Protein AF-A0A3M1VHI8-F1 (afdb_monomer_lite)

Sequence (251 aa):
MTTSSKGAFSEAQERLLEDIQAVLDSTDLSRWRCGGEELDGPRKWRRQQEIWEHAYAVQVGEKTLVLRSTQDLDCEYVSGGFQITPHGEKRYRVELREAGFNPKTLSNPSIGCVRTDSICEVLLEGELAEKVFLRLNKRYKVYLQEKQRKFKEDLTKFLKSLPEIVTETPQLFVEEQSGEQEIYRAEIDKFRVELTRAGDKPNYKYSGTVTAEGQVFSIPAENCSKLFEEIDSSYKVSKLEELYGMLKKIA

Structure (mmCIF, N/CA/C/O backbone):
data_AF-A0A3M1VHI8-F1
#
_entry.id   AF-A0A3M1VHI8-F1
#
loop_
_atom_site.group_PDB
_atom_site.id
_atom_site.type_symbol
_atom_site.label_atom_id
_atom_site.label_alt_id
_atom_site.label_comp_id
_atom_site.label_asym_id
_atom_site.label_entity_id
_atom_site.label_seq_id
_atom_site.pdbx_PDB_ins_code
_atom_site.Cartn_x
_atom_site.Cartn_y
_atom_site.Cartn_z
_atom_site.occupancy
_atom_site.B_iso_or_equiv
_atom_site.auth_seq_id
_atom_site.auth_comp_id
_atom_site.auth_asym_id
_atom_site.auth_atom_id
_atom_site.pdbx_PDB_model_num
ATOM 1 N N . MET A 1 1 ? 46.656 3.069 -20.430 1.00 35.22 1 MET A N 1
ATOM 2 C CA . MET A 1 1 ? 45.540 4.019 -20.248 1.00 35.22 1 MET A CA 1
ATOM 3 C C . MET A 1 1 ? 44.349 3.469 -21.012 1.00 35.22 1 MET A C 1
ATOM 5 O O . MET A 1 1 ? 44.328 3.548 -22.229 1.00 35.22 1 MET A O 1
ATOM 9 N N . THR A 1 2 ? 43.434 2.798 -20.320 1.00 35.41 2 THR A N 1
ATOM 10 C CA . THR A 1 2 ? 42.202 2.245 -20.892 1.00 35.41 2 THR A CA 1
ATOM 11 C C . THR A 1 2 ? 41.136 3.331 -20.878 1.00 35.41 2 THR A C 1
ATOM 13 O O . THR A 1 2 ? 40.626 3.703 -19.823 1.00 35.41 2 THR A O 1
ATOM 16 N N . THR A 1 3 ? 40.830 3.884 -22.046 1.00 35.78 3 THR A N 1
ATOM 17 C CA . THR A 1 3 ? 39.691 4.780 -22.240 1.00 35.78 3 THR A CA 1
ATOM 18 C C . THR A 1 3 ? 38.408 3.982 -22.047 1.00 35.78 3 THR A C 1
ATOM 20 O O . THR A 1 3 ? 38.033 3.177 -22.894 1.00 35.78 3 THR A O 1
ATOM 23 N N . SER A 1 4 ? 37.762 4.188 -20.900 1.00 36.31 4 SER A N 1
ATOM 24 C CA . SER A 1 4 ? 36.392 3.764 -20.631 1.00 36.31 4 SER A CA 1
ATOM 25 C C . SER A 1 4 ? 35.465 4.531 -21.577 1.00 36.31 4 SER A C 1
ATOM 27 O O . SER A 1 4 ? 35.147 5.697 -21.345 1.00 36.31 4 SER A O 1
ATOM 29 N N . SER A 1 5 ? 35.086 3.908 -22.693 1.00 38.97 5 SER A N 1
ATOM 30 C CA . SER A 1 5 ? 34.019 4.418 -23.545 1.00 38.97 5 SER A CA 1
ATOM 31 C C . SER A 1 5 ? 32.687 4.135 -22.852 1.00 38.97 5 SER A C 1
ATOM 33 O O . SER A 1 5 ? 32.092 3.073 -23.035 1.00 38.97 5 SER A O 1
ATOM 35 N N . LYS A 1 6 ? 32.207 5.086 -22.045 1.00 46.56 6 LYS A N 1
ATOM 36 C CA . LYS A 1 6 ? 30.767 5.217 -21.807 1.00 46.56 6 LYS A CA 1
ATOM 37 C C . LYS A 1 6 ? 30.138 5.487 -23.173 1.00 46.56 6 LYS A C 1
ATOM 39 O O . LYS A 1 6 ? 30.275 6.589 -23.695 1.00 46.56 6 LYS A O 1
ATOM 44 N N . GLY A 1 7 ? 29.586 4.448 -23.797 1.00 47.12 7 GLY A N 1
ATOM 45 C CA . GLY A 1 7 ? 28.948 4.559 -25.103 1.00 47.12 7 GLY A CA 1
ATOM 46 C C . GLY A 1 7 ? 27.813 5.573 -25.031 1.00 47.12 7 GLY A C 1
ATOM 47 O O . GLY A 1 7 ? 26.960 5.473 -24.152 1.00 47.12 7 GLY A O 1
ATOM 48 N N . ALA A 1 8 ? 27.831 6.566 -25.918 1.00 62.09 8 ALA A N 1
ATOM 49 C CA . ALA A 1 8 ? 26.669 7.412 -26.148 1.00 62.09 8 ALA A CA 1
ATOM 50 C C . ALA A 1 8 ? 25.518 6.525 -26.647 1.00 62.09 8 ALA A C 1
ATOM 52 O O . ALA A 1 8 ? 25.738 5.631 -27.469 1.00 62.09 8 ALA A O 1
ATOM 53 N N . PHE A 1 9 ? 24.315 6.734 -26.114 1.00 65.38 9 PHE A N 1
ATOM 54 C CA . PHE A 1 9 ? 23.129 6.012 -26.562 1.00 65.38 9 PHE A CA 1
ATOM 55 C C . PHE A 1 9 ? 22.730 6.490 -27.962 1.00 65.38 9 PHE A C 1
ATOM 57 O O . PHE A 1 9 ? 23.135 7.562 -28.410 1.00 65.38 9 PHE A O 1
ATOM 64 N N . SER A 1 10 ? 21.953 5.686 -28.685 1.00 78.88 10 SER A N 1
ATOM 65 C CA . SER A 1 10 ? 21.399 6.146 -29.964 1.00 78.88 10 SER A CA 1
ATOM 66 C C . SER A 1 10 ? 20.339 7.233 -29.738 1.00 78.88 10 SER A C 1
ATOM 68 O O . SER A 1 10 ? 19.597 7.169 -28.759 1.00 78.88 10 SER A O 1
ATOM 70 N N . GLU A 1 11 ? 20.193 8.182 -30.672 1.00 76.94 11 GLU A N 1
ATOM 71 C CA . GLU A 1 11 ? 19.167 9.244 -30.594 1.00 76.94 11 GLU A CA 1
ATOM 72 C C . GLU A 1 11 ? 17.746 8.684 -30.389 1.00 76.94 11 GLU A C 1
ATOM 74 O O . GLU A 1 11 ? 16.915 9.287 -29.713 1.00 76.94 11 GLU A O 1
ATOM 79 N N . ALA A 1 12 ? 17.458 7.502 -30.945 1.00 76.81 12 ALA A N 1
ATOM 80 C CA . ALA A 1 12 ? 16.179 6.820 -30.765 1.00 76.81 12 ALA A CA 1
ATOM 81 C C . ALA A 1 12 ? 15.966 6.329 -29.320 1.00 76.81 12 ALA A C 1
ATOM 83 O O . ALA A 1 12 ? 14.861 6.440 -28.792 1.00 76.81 12 ALA A O 1
ATOM 84 N N . GLN A 1 13 ? 17.016 5.820 -28.665 1.00 75.06 13 GLN A N 1
ATOM 85 C CA . GLN A 1 13 ? 16.965 5.403 -27.258 1.00 75.06 13 GLN A CA 1
ATOM 86 C C . GLN A 1 13 ? 16.847 6.599 -26.312 1.00 75.06 13 GLN A C 1
ATOM 88 O O . GLN A 1 13 ? 16.163 6.498 -25.296 1.00 75.06 13 GLN A O 1
ATOM 93 N N . GLU A 1 14 ? 17.483 7.725 -26.643 1.00 80.69 14 GLU A N 1
ATOM 94 C CA . GLU A 1 14 ? 17.368 8.963 -25.865 1.00 80.69 14 GLU A CA 1
ATOM 95 C C . GLU A 1 14 ? 15.947 9.532 -25.927 1.00 80.69 14 GLU A C 1
ATOM 97 O O . GLU A 1 14 ? 15.365 9.812 -24.881 1.00 80.69 14 GLU A O 1
ATOM 102 N N . ARG A 1 15 ? 15.331 9.584 -27.116 1.00 83.06 15 ARG A N 1
ATOM 103 C CA . ARG A 1 15 ? 13.923 9.996 -27.262 1.00 83.06 15 ARG A CA 1
ATOM 104 C C . ARG A 1 15 ? 12.958 9.064 -26.531 1.00 83.06 15 ARG A C 1
ATOM 106 O O . ARG A 1 15 ? 12.092 9.528 -25.801 1.00 83.06 15 ARG A O 1
ATOM 113 N N . LEU A 1 16 ? 13.141 7.748 -26.659 1.00 83.94 16 LEU A N 1
ATOM 114 C CA . LEU A 1 16 ? 12.313 6.773 -25.941 1.00 83.94 16 LEU A CA 1
ATOM 115 C C . LEU A 1 16 ? 12.449 6.921 -24.417 1.00 83.94 16 LEU A C 1
ATOM 117 O O . LEU A 1 16 ? 11.471 6.793 -23.679 1.00 83.94 16 LEU A O 1
ATOM 121 N N . LEU A 1 17 ? 13.659 7.208 -23.932 1.00 86.25 17 LEU A N 1
ATOM 122 C CA . LEU A 1 17 ? 13.899 7.505 -22.526 1.00 86.25 17 LEU A CA 1
ATOM 123 C C . LEU A 1 17 ? 13.160 8.778 -22.088 1.00 86.25 17 LEU A C 1
ATOM 125 O O . LEU A 1 17 ? 12.565 8.772 -21.010 1.00 86.25 17 LEU A O 1
ATOM 129 N N . GLU A 1 18 ? 13.189 9.843 -22.890 1.00 86.00 18 GLU A N 1
ATOM 130 C CA . GLU A 1 18 ? 12.445 11.082 -22.630 1.00 86.00 18 GLU A CA 1
ATOM 131 C C . GLU A 1 18 ? 10.933 10.834 -22.568 1.00 86.00 18 GLU A C 1
ATOM 133 O O . GLU A 1 18 ? 10.289 11.266 -21.610 1.00 86.00 18 GLU A O 1
ATOM 138 N N . ASP A 1 19 ? 10.381 10.058 -23.503 1.00 86.25 19 ASP A N 1
ATOM 139 C CA . ASP A 1 19 ? 8.958 9.703 -23.529 1.00 86.25 19 ASP A CA 1
ATOM 140 C C . ASP A 1 19 ? 8.552 8.904 -22.281 1.00 86.25 19 ASP A C 1
ATOM 142 O O . ASP A 1 19 ? 7.565 9.223 -21.609 1.00 86.25 19 ASP A O 1
ATOM 146 N N . ILE A 1 20 ? 9.349 7.896 -21.906 1.00 86.25 20 ILE A N 1
ATOM 147 C CA . ILE A 1 20 ? 9.117 7.114 -20.685 1.00 86.25 20 ILE A CA 1
ATOM 148 C C . ILE A 1 20 ? 9.197 8.022 -19.452 1.00 86.25 20 ILE A C 1
ATOM 150 O O . ILE A 1 20 ? 8.362 7.915 -18.552 1.00 86.25 20 ILE A O 1
ATOM 154 N N . GLN A 1 21 ? 10.162 8.944 -19.400 1.00 87.19 21 GLN A N 1
ATOM 155 C CA . GLN A 1 21 ? 10.279 9.901 -18.299 1.00 87.19 21 GLN A CA 1
ATOM 156 C C . GLN A 1 21 ? 9.085 10.859 -18.232 1.00 87.19 21 GLN A C 1
ATOM 158 O O . GLN A 1 21 ? 8.580 11.103 -17.135 1.00 87.19 21 GLN A O 1
ATOM 163 N N . ALA A 1 22 ? 8.584 11.340 -19.369 1.00 86.50 22 ALA A N 1
ATOM 164 C CA . ALA A 1 22 ? 7.391 12.176 -19.428 1.00 86.50 22 ALA A CA 1
ATOM 165 C C . ALA A 1 22 ? 6.155 11.431 -18.900 1.00 86.50 22 ALA A C 1
ATOM 167 O O . ALA A 1 22 ? 5.370 12.000 -18.135 1.00 86.50 22 ALA A O 1
ATOM 168 N N . VAL A 1 23 ? 6.009 10.138 -19.215 1.00 87.00 23 VAL A N 1
ATOM 169 C CA . VAL A 1 23 ? 4.962 9.284 -18.627 1.00 87.00 23 VAL A CA 1
ATOM 170 C C . VAL A 1 23 ? 5.152 9.152 -17.114 1.00 87.00 23 VAL A C 1
ATOM 172 O O . VAL A 1 23 ? 4.186 9.325 -16.367 1.00 87.00 23 VAL A O 1
ATOM 175 N N . LEU A 1 24 ? 6.377 8.903 -16.632 1.00 87.19 24 LEU A N 1
ATOM 176 C CA . LEU A 1 24 ? 6.652 8.828 -15.192 1.00 87.19 24 LEU A CA 1
ATOM 177 C C . LEU A 1 24 ? 6.285 10.130 -14.470 1.00 87.19 24 LEU A C 1
ATOM 179 O O . LEU A 1 24 ? 5.751 10.093 -13.361 1.00 87.19 24 LEU A O 1
ATOM 183 N N . ASP A 1 25 ? 6.606 11.283 -15.051 1.00 86.50 25 ASP A N 1
ATOM 184 C CA . ASP A 1 25 ? 6.399 12.594 -14.432 1.00 86.50 25 ASP A CA 1
ATOM 185 C C . ASP A 1 25 ? 4.941 13.056 -14.475 1.00 86.50 25 ASP A C 1
ATOM 187 O O . ASP A 1 25 ? 4.462 13.604 -13.483 1.00 86.50 25 ASP A O 1
ATOM 191 N N . SER A 1 26 ? 4.219 12.764 -15.559 1.00 85.75 26 SER A N 1
ATOM 192 C CA . SER A 1 26 ? 2.805 13.133 -15.725 1.00 85.75 26 SER A CA 1
ATOM 193 C C . SER A 1 26 ? 1.821 12.195 -15.018 1.00 85.75 26 SER A C 1
ATOM 195 O O . SER A 1 26 ? 0.678 12.577 -14.759 1.00 85.75 26 SER A O 1
ATOM 197 N N . THR A 1 27 ? 2.235 10.969 -14.689 1.00 86.50 27 THR A N 1
ATOM 198 C CA . THR A 1 27 ? 1.345 9.981 -14.072 1.00 86.50 27 THR A CA 1
ATOM 199 C C . THR A 1 27 ? 1.309 10.125 -12.552 1.00 86.50 27 THR A C 1
ATOM 201 O O . THR A 1 27 ? 2.336 10.018 -11.883 1.00 86.50 27 THR A O 1
ATOM 204 N N . ASP A 1 28 ? 0.106 10.284 -11.991 1.00 86.00 28 ASP A N 1
ATOM 205 C CA . ASP A 1 28 ? -0.113 10.238 -10.540 1.00 86.00 28 ASP A CA 1
ATOM 206 C C . ASP A 1 28 ? 0.395 8.908 -9.949 1.00 86.00 28 ASP A C 1
ATOM 208 O O . ASP A 1 28 ? 0.026 7.820 -10.403 1.00 86.00 28 ASP A O 1
ATOM 212 N N . LEU A 1 29 ? 1.219 9.001 -8.900 1.00 84.06 29 LEU A N 1
ATOM 213 C CA . LEU A 1 29 ? 1.792 7.864 -8.175 1.00 84.06 29 LEU A CA 1
ATOM 214 C C . LEU A 1 29 ? 0.722 6.928 -7.592 1.00 84.06 29 LEU A C 1
ATOM 216 O O . LEU A 1 29 ? 0.998 5.743 -7.422 1.00 84.06 29 LEU A O 1
ATOM 220 N N . SER A 1 30 ? -0.504 7.412 -7.357 1.00 81.94 30 SER A N 1
ATOM 221 C CA . SER A 1 30 ? -1.637 6.579 -6.925 1.00 81.94 30 SER A CA 1
ATOM 222 C C . SER A 1 30 ? -2.097 5.553 -7.973 1.00 81.94 30 SER A C 1
ATOM 224 O O . SER A 1 30 ? -2.682 4.528 -7.618 1.00 81.94 30 SER A O 1
ATOM 226 N N . ARG A 1 31 ? -1.827 5.807 -9.263 1.00 84.31 31 ARG A N 1
ATOM 227 C CA . ARG A 1 31 ? -2.220 4.933 -10.383 1.00 84.31 31 ARG A CA 1
ATOM 228 C C . ARG A 1 31 ? -1.236 3.792 -10.617 1.00 84.31 31 ARG A C 1
ATOM 230 O O . ARG A 1 31 ? -1.589 2.813 -11.276 1.00 84.31 31 ARG A O 1
ATOM 237 N N . TRP A 1 32 ? -0.020 3.919 -10.095 1.00 85.94 32 TRP A N 1
ATOM 238 C CA . TRP A 1 32 ? 1.000 2.889 -10.194 1.00 85.94 32 TRP A CA 1
ATOM 239 C C . TRP A 1 32 ? 0.677 1.729 -9.261 1.00 85.94 32 TRP A C 1
ATOM 241 O O . TRP A 1 32 ? 0.431 1.904 -8.069 1.00 85.94 32 TRP A O 1
ATOM 251 N N . ARG A 1 33 ? 0.722 0.515 -9.803 1.00 82.62 33 ARG A N 1
ATOM 252 C CA . ARG A 1 33 ? 0.641 -0.718 -9.023 1.00 82.62 33 ARG A CA 1
ATOM 253 C C . ARG A 1 33 ? 2.054 -1.220 -8.773 1.00 82.62 33 ARG A C 1
ATOM 255 O O . ARG A 1 33 ? 2.822 -1.378 -9.713 1.00 82.62 33 ARG A O 1
ATOM 262 N N . CYS A 1 34 ? 2.379 -1.481 -7.513 1.00 81.06 34 CYS A N 1
ATOM 263 C CA . CYS A 1 34 ? 3.637 -2.094 -7.098 1.00 81.06 34 CYS A CA 1
ATOM 264 C C . CYS A 1 34 ? 3.367 -3.543 -6.676 1.00 81.06 34 CYS A C 1
ATOM 266 O O . CYS A 1 34 ? 2.400 -3.805 -5.953 1.00 81.06 34 CYS A O 1
ATOM 268 N N . GLY A 1 35 ? 4.202 -4.480 -7.117 1.00 73.50 35 GLY A N 1
ATOM 269 C CA . GLY A 1 35 ? 4.085 -5.892 -6.761 1.00 73.50 35 GLY A CA 1
ATOM 270 C C . GLY A 1 35 ? 5.316 -6.700 -7.168 1.00 73.50 35 GLY A C 1
ATOM 271 O O . GLY A 1 35 ? 6.118 -6.253 -7.981 1.00 73.50 35 GLY A O 1
ATOM 272 N N . GLY A 1 36 ? 5.458 -7.872 -6.568 1.00 66.31 36 GLY A N 1
ATOM 273 C CA . GLY A 1 36 ? 6.568 -8.808 -6.732 1.00 66.31 36 GLY A CA 1
ATOM 274 C C . GLY A 1 36 ? 6.332 -10.016 -5.825 1.00 66.31 36 GLY A C 1
ATOM 275 O O . GLY A 1 36 ? 5.449 -9.952 -4.963 1.00 66.31 36 GLY A O 1
ATOM 276 N N . GLU A 1 37 ? 7.051 -11.122 -6.022 1.00 60.62 37 GLU A N 1
ATOM 277 C CA . GLU A 1 37 ? 7.015 -12.209 -5.031 1.00 60.62 37 GLU A CA 1
ATOM 278 C C . GLU A 1 37 ? 7.772 -11.756 -3.774 1.00 60.62 37 GLU A C 1
ATOM 280 O O . GLU A 1 37 ? 8.815 -11.138 -3.904 1.00 60.62 37 GLU A O 1
ATOM 285 N N . GLU A 1 38 ? 7.231 -12.004 -2.575 1.00 52.56 38 GLU A N 1
ATOM 286 C CA . GLU A 1 38 ? 7.874 -11.708 -1.281 1.00 52.56 38 GLU A CA 1
ATOM 287 C C . GLU A 1 38 ? 8.693 -12.920 -0.792 1.00 52.56 38 GLU A C 1
ATOM 289 O O . GLU A 1 38 ? 8.218 -14.052 -0.915 1.00 52.56 38 GLU A O 1
ATOM 294 N N . LEU A 1 39 ? 9.898 -12.708 -0.227 1.00 50.06 39 LEU A N 1
ATOM 295 C CA . LEU A 1 39 ? 10.840 -13.793 0.138 1.00 50.06 39 LEU A CA 1
ATOM 296 C C . LEU A 1 39 ? 10.276 -14.639 1.286 1.00 50.06 39 LEU A C 1
ATOM 298 O O . LEU A 1 39 ? 10.605 -15.810 1.454 1.00 50.06 39 LEU A O 1
ATOM 302 N N . ASP A 1 40 ? 9.432 -14.014 2.097 1.00 50.31 40 ASP A N 1
ATOM 303 C CA . ASP A 1 40 ? 8.851 -14.501 3.338 1.00 50.31 40 ASP A CA 1
ATOM 304 C C . ASP A 1 40 ? 7.360 -14.852 3.215 1.00 50.31 40 ASP A C 1
ATOM 306 O O . ASP A 1 40 ? 6.751 -15.317 4.186 1.00 50.31 40 ASP A O 1
ATOM 310 N N . GLY A 1 41 ? 6.779 -14.707 2.018 1.00 51.12 41 GLY A N 1
ATOM 311 C CA . GLY A 1 41 ? 5.383 -15.029 1.756 1.00 51.12 41 GLY A CA 1
ATOM 312 C C . GLY A 1 41 ? 5.048 -16.507 2.027 1.00 51.12 41 GLY A C 1
ATOM 313 O O . GLY A 1 41 ? 5.923 -17.377 2.032 1.00 51.12 41 GLY A O 1
ATOM 314 N N . PRO A 1 42 ? 3.761 -16.870 2.189 1.00 47.19 42 PRO A N 1
ATOM 315 C CA . PRO A 1 42 ? 3.327 -18.247 2.476 1.00 47.19 42 PRO A CA 1
ATOM 316 C C . PRO A 1 42 ? 3.730 -19.278 1.399 1.00 47.19 42 PRO A C 1
ATOM 318 O O . PRO A 1 42 ? 3.612 -20.485 1.618 1.00 47.19 42 PRO A O 1
ATOM 321 N N . ARG A 1 43 ? 4.236 -18.817 0.245 1.00 47.50 43 ARG A N 1
ATOM 322 C CA . ARG A 1 43 ? 4.853 -19.634 -0.808 1.00 47.50 43 ARG A CA 1
ATOM 323 C C . ARG A 1 43 ? 6.276 -20.110 -0.489 1.00 47.50 43 ARG A C 1
ATOM 325 O O . ARG A 1 43 ? 6.724 -21.010 -1.184 1.00 47.50 43 ARG A O 1
ATOM 332 N N . LYS A 1 44 ? 6.937 -19.629 0.574 1.00 46.66 44 LYS A N 1
ATOM 333 C CA . LYS A 1 44 ? 8.298 -20.046 0.989 1.00 46.66 44 LYS A CA 1
ATOM 334 C C . LYS A 1 44 ? 8.485 -21.559 1.167 1.00 46.66 44 LYS A C 1
ATOM 336 O O . LYS A 1 44 ? 9.591 -22.072 1.088 1.00 46.66 44 LYS A O 1
ATOM 341 N N . TRP A 1 45 ? 7.389 -22.283 1.402 1.00 44.50 45 TRP A N 1
ATOM 342 C CA . TRP A 1 45 ? 7.383 -23.740 1.552 1.00 44.50 45 TRP A CA 1
ATOM 343 C C . TRP A 1 45 ? 7.128 -24.497 0.237 1.00 44.50 45 TRP A C 1
ATOM 345 O O . TRP A 1 45 ? 7.123 -25.726 0.222 1.00 44.50 45 TRP A O 1
ATOM 355 N N . ARG A 1 46 ? 6.874 -23.791 -0.873 1.00 48.41 46 ARG A N 1
ATOM 356 C CA . ARG A 1 46 ? 6.568 -24.366 -2.188 1.00 48.41 46 ARG A CA 1
ATOM 357 C C . ARG A 1 46 ? 7.732 -24.127 -3.156 1.00 48.41 46 ARG A C 1
ATOM 359 O O . ARG A 1 46 ? 7.693 -23.173 -3.917 1.00 48.41 46 ARG A O 1
ATOM 366 N N . ARG A 1 47 ? 8.674 -25.079 -3.198 1.00 50.09 47 ARG A N 1
ATOM 367 C CA . ARG A 1 47 ? 9.806 -25.168 -4.154 1.00 50.09 47 ARG A CA 1
ATOM 368 C C . ARG A 1 47 ? 10.804 -23.997 -4.123 1.00 50.09 47 ARG A C 1
ATOM 370 O O . ARG A 1 47 ? 10.525 -22.913 -3.634 1.00 50.09 47 ARG A O 1
ATOM 377 N N . GLN A 1 48 ? 11.986 -24.268 -4.674 1.00 55.03 48 GLN A N 1
ATOM 378 C CA . GLN A 1 48 ? 13.042 -23.298 -4.944 1.00 55.03 48 GLN A CA 1
ATOM 379 C C . GLN A 1 48 ? 12.517 -22.234 -5.922 1.00 55.03 48 GLN A C 1
ATOM 381 O O . GLN A 1 48 ? 12.196 -22.544 -7.070 1.00 55.03 48 GLN A O 1
ATOM 386 N N . GLN A 1 49 ? 12.368 -20.996 -5.451 1.00 61.28 49 GLN A N 1
ATOM 387 C CA . GLN A 1 49 ? 12.257 -19.835 -6.332 1.00 61.28 49 GLN A CA 1
ATOM 388 C C . GLN A 1 49 ? 13.645 -19.572 -6.917 1.00 61.28 49 GLN A C 1
ATOM 390 O O . GLN A 1 49 ? 14.621 -19.525 -6.175 1.00 61.28 49 GLN A O 1
ATOM 395 N N . GLU A 1 50 ? 13.738 -19.437 -8.238 1.00 65.38 50 GLU A N 1
ATOM 396 C CA . GLU A 1 50 ? 15.020 -19.200 -8.920 1.00 65.38 50 GLU A CA 1
ATOM 397 C C . GLU A 1 50 ? 15.332 -17.703 -9.050 1.00 65.38 50 GLU A C 1
ATOM 399 O O . GLU A 1 50 ? 16.488 -17.329 -9.226 1.00 65.38 50 GLU A O 1
ATOM 404 N N . ILE A 1 51 ? 14.313 -16.838 -8.932 1.00 70.38 51 ILE A N 1
ATOM 405 C CA . ILE A 1 51 ? 14.455 -15.390 -9.090 1.00 70.38 51 ILE A CA 1
ATOM 406 C C . ILE A 1 51 ? 13.580 -14.586 -8.118 1.00 70.38 51 ILE A C 1
ATOM 408 O O . ILE A 1 51 ? 12.463 -14.969 -7.776 1.00 70.38 51 ILE A O 1
ATOM 412 N N . TRP A 1 52 ? 14.095 -13.427 -7.725 1.00 74.88 52 TRP A N 1
ATOM 413 C CA . TRP A 1 52 ? 13.434 -12.341 -7.019 1.00 74.88 52 TRP A CA 1
ATOM 414 C C . TRP A 1 52 ? 12.993 -11.277 -8.017 1.00 74.88 52 TRP A C 1
ATOM 416 O O . TRP A 1 52 ? 13.831 -10.731 -8.736 1.00 74.88 52 TRP A O 1
ATOM 426 N N . GLU A 1 53 ? 11.708 -10.928 -8.045 1.00 78.00 53 GLU A N 1
ATOM 427 C CA . GLU A 1 53 ? 11.191 -9.903 -8.954 1.00 78.00 53 GLU A CA 1
ATOM 428 C C . GLU A 1 53 ? 10.479 -8.775 -8.207 1.00 78.00 53 GLU A C 1
ATOM 430 O O . GLU A 1 53 ? 9.654 -9.006 -7.328 1.00 78.00 53 GLU A O 1
ATOM 435 N N . HIS A 1 54 ? 10.754 -7.538 -8.619 1.00 84.75 54 HIS A N 1
ATOM 436 C CA . HIS A 1 54 ? 10.023 -6.343 -8.206 1.00 84.75 54 HIS A CA 1
ATOM 437 C C . HIS A 1 54 ? 9.555 -5.591 -9.446 1.00 84.75 54 HIS A C 1
ATOM 439 O O . HIS A 1 54 ? 10.367 -5.267 -10.316 1.00 84.75 54 HIS A O 1
ATOM 445 N N . ALA A 1 55 ? 8.266 -5.275 -9.519 1.00 88.12 55 ALA A N 1
ATOM 446 C CA . ALA A 1 55 ? 7.671 -4.622 -10.672 1.00 88.12 55 ALA A CA 1
ATOM 447 C C . ALA A 1 55 ? 6.736 -3.470 -10.288 1.00 88.12 55 ALA A C 1
ATOM 449 O O . ALA A 1 55 ? 5.943 -3.542 -9.344 1.00 88.12 55 ALA A O 1
ATOM 450 N N . TYR A 1 56 ? 6.803 -2.415 -11.092 1.00 89.88 56 TYR A N 1
ATOM 451 C CA . TYR A 1 56 ? 5.821 -1.343 -11.132 1.00 89.88 56 TYR A CA 1
ATOM 452 C C . TYR A 1 56 ? 5.059 -1.420 -12.443 1.00 89.88 56 TYR A C 1
ATOM 454 O O . TYR A 1 56 ? 5.673 -1.619 -13.485 1.00 89.88 56 TYR A O 1
ATOM 462 N N . ALA A 1 57 ? 3.746 -1.232 -12.407 1.00 90.44 57 ALA A N 1
ATOM 463 C CA . ALA A 1 57 ? 2.909 -1.249 -13.596 1.00 90.44 57 ALA A CA 1
ATOM 464 C C . ALA A 1 57 ? 1.923 -0.081 -13.598 1.00 90.44 57 ALA A C 1
ATOM 466 O O . ALA A 1 57 ? 1.343 0.248 -12.558 1.00 90.44 57 ALA A O 1
ATOM 467 N N . VAL A 1 58 ? 1.688 0.509 -14.769 1.00 91.31 58 VAL A N 1
ATOM 468 C CA . VAL A 1 58 ? 0.635 1.509 -14.965 1.00 91.31 58 VAL A CA 1
ATOM 469 C C . VAL A 1 58 ? 0.031 1.421 -16.361 1.00 91.31 58 VAL A C 1
ATOM 471 O O . VAL A 1 58 ? 0.720 1.138 -17.337 1.00 91.31 58 VAL A O 1
ATOM 474 N N . GLN A 1 59 ? -1.274 1.666 -16.465 1.00 88.56 59 GLN A N 1
ATOM 475 C CA . GLN A 1 59 ? -1.967 1.701 -17.751 1.00 88.56 59 GLN A CA 1
ATOM 476 C C . GLN A 1 59 ? -1.604 2.984 -18.517 1.00 88.56 59 GLN A C 1
ATOM 478 O O . GLN A 1 59 ? -1.797 4.085 -17.994 1.00 88.56 59 GLN A O 1
ATOM 483 N N . VAL A 1 60 ? -1.148 2.834 -19.761 1.00 86.62 60 VAL A N 1
ATOM 484 C CA . VAL A 1 60 ? -0.810 3.911 -20.701 1.00 86.62 60 VAL A CA 1
ATOM 485 C C . VAL A 1 60 ? -1.530 3.629 -22.020 1.00 86.62 60 VAL A C 1
ATOM 487 O O . VAL A 1 60 ? -1.168 2.715 -22.758 1.00 86.62 60 VAL A O 1
ATOM 490 N N . GLY A 1 61 ? -2.598 4.382 -22.298 1.00 86.38 61 GLY A N 1
ATOM 491 C CA . GLY A 1 61 ? -3.477 4.104 -23.437 1.00 86.38 61 GLY A CA 1
ATOM 492 C C . GLY A 1 61 ? -4.062 2.688 -23.367 1.00 86.38 61 GLY A C 1
ATOM 493 O O . GLY A 1 61 ? -4.615 2.288 -22.341 1.00 86.38 61 GLY A O 1
ATOM 494 N N . GLU A 1 62 ? -3.903 1.920 -24.443 1.00 87.12 62 GLU A N 1
ATOM 495 C CA . GLU A 1 62 ? -4.381 0.532 -24.567 1.00 87.12 62 GLU A CA 1
ATOM 496 C C . GLU A 1 62 ? -3.380 -0.519 -24.055 1.00 87.12 62 GLU A C 1
ATOM 498 O O . GLU A 1 62 ? -3.619 -1.718 -24.174 1.00 87.12 62 GLU A O 1
ATOM 503 N N . LYS A 1 63 ? -2.256 -0.099 -23.465 1.00 88.75 63 LYS A N 1
ATOM 504 C CA . LYS A 1 63 ? -1.204 -0.994 -22.968 1.00 88.75 63 LYS A CA 1
ATOM 505 C C . LYS A 1 63 ? -0.861 -0.702 -21.509 1.00 88.75 63 LYS A C 1
ATOM 507 O O . LYS A 1 63 ? -1.293 0.289 -20.922 1.00 88.75 63 LYS A O 1
ATOM 512 N N . THR A 1 64 ? -0.090 -1.584 -20.888 1.00 88.00 64 THR A N 1
ATOM 513 C CA . THR A 1 64 ? 0.450 -1.396 -19.540 1.00 88.00 64 THR A CA 1
ATOM 514 C C . THR A 1 64 ? 1.966 -1.259 -19.618 1.00 88.00 64 THR A C 1
ATOM 516 O O . THR A 1 64 ? 2.652 -2.172 -20.071 1.00 88.00 64 THR A O 1
ATOM 519 N N . LEU A 1 65 ? 2.491 -0.124 -19.159 1.00 91.31 65 LEU A N 1
ATOM 520 C CA . LEU A 1 65 ? 3.925 0.091 -18.997 1.00 91.31 65 LEU A CA 1
ATOM 521 C C . LEU A 1 65 ? 4.384 -0.582 -17.702 1.00 91.31 65 LEU A C 1
ATOM 523 O O . LEU A 1 65 ? 3.810 -0.329 -16.639 1.00 91.31 65 LEU A O 1
ATOM 527 N N . VAL A 1 66 ? 5.414 -1.420 -17.788 1.00 90.38 66 VAL A N 1
ATOM 528 C CA . VAL A 1 66 ? 5.941 -2.206 -16.671 1.00 90.38 66 VAL A CA 1
ATOM 529 C C . VAL A 1 66 ? 7.430 -1.942 -16.499 1.00 90.38 66 VAL A C 1
ATOM 531 O O . VAL A 1 66 ? 8.214 -2.119 -17.422 1.00 90.38 66 VAL A O 1
ATOM 534 N N . LEU A 1 67 ? 7.835 -1.527 -15.302 1.00 92.06 67 LEU A N 1
ATOM 535 C CA . LEU A 1 67 ? 9.233 -1.355 -14.918 1.00 92.06 67 LEU A CA 1
ATOM 536 C C . LEU A 1 67 ? 9.593 -2.502 -13.982 1.00 92.06 67 LEU A C 1
ATOM 538 O O . LEU A 1 67 ? 9.035 -2.596 -12.887 1.00 92.06 67 LEU A O 1
ATOM 542 N N . ARG A 1 68 ? 10.519 -3.362 -14.402 1.00 88.56 68 ARG A N 1
ATOM 543 C CA . ARG A 1 68 ? 10.848 -4.620 -13.730 1.00 88.56 68 ARG A CA 1
ATOM 544 C C . ARG A 1 68 ? 12.309 -4.656 -13.290 1.00 88.56 68 ARG A C 1
ATOM 546 O O . ARG A 1 68 ? 13.198 -4.255 -14.037 1.00 88.56 68 ARG A O 1
ATOM 553 N N . SER A 1 69 ? 12.543 -5.181 -12.093 1.00 88.94 69 SER A N 1
ATOM 554 C CA . SER A 1 69 ? 13.850 -5.535 -11.541 1.00 88.94 69 SER A CA 1
ATOM 555 C C . SER A 1 69 ? 13.821 -7.011 -11.169 1.00 88.94 69 SER A C 1
ATOM 557 O O . SER A 1 69 ? 13.001 -7.408 -10.349 1.00 88.94 69 SER A O 1
ATOM 559 N N . THR A 1 70 ? 14.739 -7.801 -11.714 1.00 85.38 70 THR A N 1
ATOM 560 C CA . THR A 1 70 ? 14.864 -9.238 -11.432 1.00 85.38 70 THR A CA 1
ATOM 561 C C . THR A 1 70 ? 16.256 -9.550 -10.896 1.00 85.38 70 THR A C 1
ATOM 563 O O . THR A 1 70 ? 17.230 -9.032 -11.440 1.00 85.38 70 THR A O 1
ATOM 566 N N . GLN A 1 71 ? 16.369 -10.386 -9.875 1.00 84.62 71 GLN A N 1
ATOM 567 C CA . GLN A 1 71 ? 17.638 -10.828 -9.296 1.00 84.62 71 GLN A CA 1
ATOM 568 C C . GLN A 1 71 ? 17.594 -12.337 -9.103 1.00 84.62 71 GLN A C 1
ATOM 570 O O . GLN A 1 71 ? 16.544 -12.852 -8.742 1.00 84.62 71 GLN A O 1
ATOM 575 N N . ASP A 1 72 ? 18.689 -13.045 -9.346 1.00 79.25 72 ASP A N 1
ATOM 576 C CA . ASP A 1 72 ? 18.707 -14.490 -9.117 1.00 79.25 72 ASP A CA 1
ATOM 577 C C . ASP A 1 72 ? 18.717 -14.783 -7.606 1.00 79.25 72 ASP A C 1
ATOM 579 O O . ASP A 1 72 ? 19.110 -13.942 -6.788 1.00 79.25 72 ASP A O 1
ATOM 583 N N . LEU A 1 73 ? 18.217 -15.956 -7.222 1.00 77.00 73 LEU A N 1
ATOM 584 C CA . LEU A 1 73 ? 18.149 -16.394 -5.831 1.00 77.00 73 LEU A CA 1
ATOM 585 C C . LEU A 1 73 ? 18.963 -17.668 -5.633 1.00 77.00 73 LEU A C 1
ATOM 587 O O . LEU A 1 73 ? 18.759 -18.662 -6.328 1.00 77.00 73 LEU A O 1
ATOM 591 N N . ASP A 1 74 ? 19.809 -17.656 -4.611 1.00 74.12 74 ASP A N 1
ATOM 592 C CA . ASP A 1 74 ? 20.401 -18.861 -4.054 1.00 74.12 74 ASP A CA 1
ATOM 593 C C . ASP A 1 74 ? 19.474 -19.436 -2.986 1.00 74.12 74 ASP A C 1
ATOM 595 O O . ASP A 1 74 ? 18.851 -18.709 -2.205 1.00 74.12 74 ASP A O 1
ATOM 599 N N . CYS A 1 75 ? 19.390 -20.762 -2.940 1.00 73.94 75 CYS A N 1
ATOM 600 C CA . CYS A 1 75 ? 18.584 -21.476 -1.965 1.00 73.94 75 CYS A CA 1
ATOM 601 C C . CYS A 1 75 ? 19.441 -22.524 -1.261 1.00 73.94 75 CYS A C 1
ATOM 603 O O . CYS A 1 75 ? 19.950 -23.447 -1.898 1.00 73.94 75 CYS A O 1
ATOM 605 N N . GLU A 1 76 ? 19.575 -22.390 0.055 1.00 74.94 76 GLU A N 1
ATOM 606 C CA . GLU A 1 76 ? 20.322 -23.319 0.897 1.00 74.94 76 GLU A CA 1
ATOM 607 C C . GLU A 1 76 ? 19.400 -23.907 1.967 1.00 74.94 76 GLU A C 1
ATOM 609 O O . GLU A 1 76 ? 18.584 -23.205 2.566 1.00 74.94 76 GLU A O 1
ATOM 614 N N . TYR A 1 77 ? 19.500 -25.214 2.210 1.00 73.62 77 TYR A N 1
ATOM 615 C CA . TYR A 1 77 ? 18.774 -25.852 3.304 1.00 73.62 77 TYR A CA 1
ATOM 616 C C . TYR A 1 77 ? 19.589 -25.752 4.595 1.00 73.62 77 TYR A C 1
ATOM 618 O O . TYR A 1 77 ? 20.662 -26.345 4.703 1.00 73.62 77 TYR A O 1
ATOM 626 N N . VAL A 1 78 ? 19.051 -25.042 5.586 1.00 78.31 78 VAL A N 1
ATOM 627 C CA . VAL A 1 78 ? 19.655 -24.867 6.912 1.00 78.31 78 VAL A CA 1
ATOM 628 C C . VAL A 1 78 ? 18.763 -25.482 7.993 1.00 78.31 78 VAL A C 1
ATOM 630 O O . VAL A 1 78 ? 17.588 -25.785 7.769 1.00 78.31 78 VAL A O 1
ATOM 633 N N . SER A 1 79 ? 19.306 -25.684 9.194 1.00 67.38 79 SER A N 1
ATOM 634 C CA . SER A 1 79 ? 18.568 -26.196 10.357 1.00 67.38 79 SER A CA 1
ATOM 635 C C . SER A 1 79 ? 17.374 -25.287 10.695 1.00 67.38 79 SER A C 1
ATOM 637 O O . SER A 1 79 ? 17.532 -24.294 11.398 1.00 67.38 79 SER A O 1
ATOM 639 N N . GLY A 1 80 ? 16.180 -25.607 10.186 1.00 69.50 80 GLY A N 1
ATOM 640 C CA . GLY A 1 80 ? 14.970 -24.786 10.350 1.00 69.50 80 GLY A CA 1
ATOM 641 C C . GLY A 1 80 ? 14.232 -24.442 9.050 1.00 69.50 80 GLY A C 1
ATOM 642 O O . GLY A 1 80 ? 13.124 -23.911 9.123 1.00 69.50 80 GLY A O 1
ATOM 643 N N . GLY A 1 81 ? 14.788 -24.776 7.879 1.00 70.56 81 GLY A N 1
ATOM 644 C CA . GLY A 1 81 ? 14.108 -24.644 6.587 1.00 70.56 81 GLY A CA 1
ATOM 645 C C . GLY A 1 81 ? 15.025 -24.201 5.448 1.00 70.56 81 GLY A C 1
ATOM 646 O O . GLY A 1 81 ? 16.245 -24.159 5.581 1.00 70.56 81 GLY A O 1
ATOM 647 N N . PHE A 1 82 ? 14.419 -23.862 4.311 1.00 65.81 82 PHE A N 1
ATOM 648 C CA . PHE A 1 82 ? 15.132 -23.241 3.198 1.00 65.81 82 PHE A CA 1
ATOM 649 C C . PHE A 1 82 ? 15.406 -21.767 3.505 1.00 65.81 82 PHE A C 1
ATOM 651 O O . PHE A 1 82 ? 14.484 -21.006 3.801 1.00 65.81 82 PHE A O 1
ATOM 658 N N . GLN A 1 83 ? 16.669 -21.370 3.407 1.00 69.81 83 GLN A N 1
ATOM 659 C CA . GLN A 1 83 ? 17.100 -19.984 3.362 1.00 69.81 83 GLN A CA 1
ATOM 660 C C . GLN A 1 83 ? 17.241 -19.569 1.897 1.00 69.81 83 GLN A C 1
ATOM 662 O O . GLN A 1 83 ? 17.911 -20.238 1.114 1.00 69.81 83 GLN A O 1
ATOM 667 N N . ILE A 1 84 ? 16.600 -18.462 1.533 1.00 72.06 84 ILE A N 1
ATOM 668 C CA . ILE A 1 84 ? 16.638 -17.895 0.186 1.00 72.06 84 ILE A CA 1
ATOM 669 C C . ILE A 1 84 ? 17.405 -16.576 0.261 1.00 72.06 84 ILE A C 1
ATOM 671 O O . ILE A 1 84 ? 17.043 -15.700 1.048 1.00 72.06 84 ILE A O 1
ATOM 675 N N . THR A 1 85 ? 18.455 -16.434 -0.544 1.00 73.31 85 THR A N 1
ATOM 676 C CA . THR A 1 85 ? 19.327 -15.254 -0.541 1.00 73.31 85 THR A CA 1
ATOM 677 C C . THR A 1 85 ? 19.468 -14.710 -1.961 1.00 73.31 85 THR A C 1
ATOM 679 O O . THR A 1 85 ? 19.843 -15.465 -2.852 1.00 73.31 85 THR A O 1
ATOM 682 N N . PRO A 1 86 ? 19.196 -13.417 -2.213 1.00 78.25 86 PRO A N 1
ATOM 683 C CA . PRO A 1 86 ? 19.471 -12.822 -3.516 1.00 78.25 86 PRO A CA 1
ATOM 684 C C . PRO A 1 86 ? 20.962 -12.860 -3.853 1.00 78.25 86 PRO A C 1
ATOM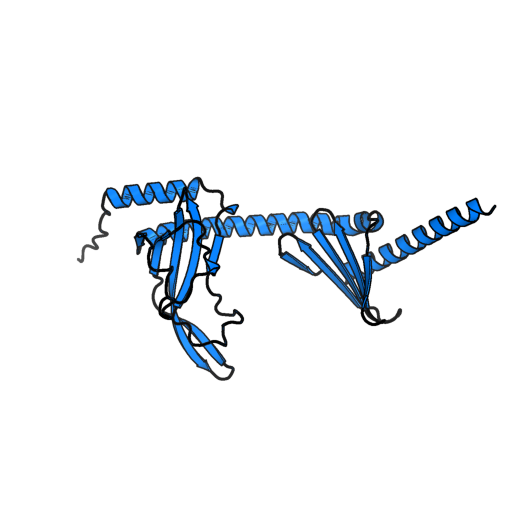 686 O O . PRO A 1 86 ? 21.791 -12.428 -3.051 1.00 78.25 86 PRO A O 1
ATOM 689 N N . HIS A 1 87 ? 21.285 -13.330 -5.054 1.00 77.38 87 HIS A N 1
ATOM 690 C CA . HIS A 1 87 ? 22.641 -13.445 -5.576 1.00 77.38 87 HIS A CA 1
ATOM 691 C C . HIS A 1 87 ? 22.738 -12.825 -6.979 1.00 77.38 87 HIS A C 1
ATOM 693 O O . HIS A 1 87 ? 21.750 -12.676 -7.699 1.00 77.38 87 HIS A O 1
ATOM 699 N N . GLY A 1 88 ? 23.946 -12.407 -7.357 1.00 80.62 88 GLY A N 1
ATOM 700 C CA . GLY A 1 88 ? 24.206 -11.761 -8.639 1.00 80.62 88 GLY A CA 1
ATOM 701 C C . GLY A 1 88 ? 23.655 -10.337 -8.751 1.00 80.62 88 GLY A C 1
ATOM 702 O O . GLY A 1 88 ? 23.086 -9.762 -7.815 1.00 80.62 88 GLY A O 1
ATOM 703 N N . GLU A 1 89 ? 23.868 -9.744 -9.924 1.00 85.25 89 GLU A N 1
ATOM 704 C CA . GLU A 1 89 ? 23.421 -8.389 -10.237 1.00 85.25 89 GLU A CA 1
ATOM 705 C C . GLU A 1 89 ? 21.933 -8.349 -10.598 1.00 85.25 89 GLU A C 1
ATOM 707 O O . GLU A 1 89 ? 21.368 -9.274 -11.187 1.00 85.25 89 GLU A O 1
ATOM 712 N N . LYS A 1 90 ? 21.285 -7.229 -10.269 1.00 87.62 90 LYS A N 1
ATOM 713 C CA . LYS A 1 90 ? 19.903 -6.981 -10.677 1.00 87.62 90 LYS A CA 1
ATOM 714 C C . LYS A 1 90 ? 19.849 -6.692 -12.170 1.00 87.62 90 LYS A C 1
ATOM 716 O O . LYS A 1 90 ? 20.565 -5.836 -12.677 1.00 87.62 90 LYS A O 1
ATOM 721 N N . ARG A 1 91 ? 18.925 -7.349 -12.858 1.00 88.75 91 ARG A N 1
ATOM 722 C CA . ARG A 1 91 ? 18.588 -7.082 -14.257 1.00 88.75 91 ARG A CA 1
ATOM 723 C C . ARG A 1 91 ? 17.332 -6.225 -14.310 1.00 88.75 91 ARG A C 1
ATOM 725 O O . ARG A 1 91 ? 16.311 -6.592 -13.727 1.00 88.75 91 ARG A O 1
ATOM 732 N N . TYR A 1 92 ? 17.405 -5.109 -15.026 1.00 91.31 92 TYR A N 1
ATOM 733 C CA . TYR A 1 92 ? 16.302 -4.160 -15.162 1.00 91.31 92 TYR A CA 1
ATOM 734 C C . TYR A 1 92 ? 15.745 -4.159 -16.580 1.00 91.31 92 TYR A C 1
ATOM 736 O O . TYR A 1 92 ? 16.505 -4.217 -17.550 1.00 91.31 92 TYR A O 1
ATOM 744 N N . ARG A 1 93 ? 14.417 -4.070 -16.692 1.00 91.44 93 ARG A N 1
ATOM 745 C CA . ARG A 1 93 ? 13.693 -3.965 -17.965 1.00 91.44 93 ARG A CA 1
ATOM 746 C C . ARG A 1 93 ? 12.538 -2.978 -17.862 1.00 91.44 93 ARG A C 1
ATOM 748 O O . ARG A 1 93 ? 11.892 -2.877 -16.819 1.00 91.44 93 ARG A O 1
ATOM 755 N N . VAL A 1 94 ? 12.274 -2.279 -18.959 1.00 89.88 94 VAL A N 1
ATOM 756 C CA . VAL A 1 94 ? 11.033 -1.538 -19.186 1.00 89.88 94 VAL A CA 1
ATOM 757 C C . VAL A 1 94 ? 10.293 -2.237 -20.310 1.00 89.88 94 VAL A C 1
ATOM 759 O O . VAL A 1 94 ? 10.830 -2.408 -21.400 1.00 89.88 94 VAL A O 1
ATOM 762 N N . GLU A 1 95 ? 9.077 -2.667 -20.025 1.00 90.56 95 GLU A N 1
ATOM 763 C CA . GLU A 1 95 ? 8.276 -3.523 -20.887 1.00 90.56 95 GLU A CA 1
ATOM 764 C C . GLU A 1 95 ? 6.938 -2.846 -21.177 1.00 90.56 95 GLU A C 1
ATOM 766 O O . GLU A 1 95 ? 6.350 -2.202 -20.303 1.00 90.56 95 GLU A O 1
ATOM 771 N N . LEU A 1 96 ? 6.425 -3.038 -22.385 1.00 88.25 96 LEU A N 1
ATOM 772 C CA . LEU A 1 96 ? 5.045 -2.745 -22.729 1.00 88.25 96 LEU A CA 1
ATOM 773 C C . LEU A 1 96 ? 4.278 -4.065 -22.808 1.00 88.25 96 LEU A C 1
ATOM 775 O O . LEU A 1 96 ? 4.622 -4.963 -23.580 1.00 88.25 96 LEU A O 1
ATOM 779 N N . ARG A 1 97 ? 3.258 -4.195 -21.962 1.00 86.62 97 ARG A N 1
ATOM 780 C CA . ARG A 1 97 ? 2.404 -5.381 -21.849 1.00 86.62 97 ARG A CA 1
ATOM 781 C C . ARG A 1 97 ? 0.966 -5.054 -22.237 1.00 86.62 97 ARG A C 1
ATOM 783 O O . ARG A 1 97 ? 0.586 -3.889 -22.361 1.00 86.62 97 ARG A O 1
ATOM 790 N N . GLU A 1 98 ? 0.156 -6.091 -22.416 1.00 84.25 98 GLU A N 1
ATOM 791 C CA . GLU A 1 98 ? -1.282 -5.939 -22.645 1.00 84.25 98 GLU A CA 1
ATOM 792 C C . GLU A 1 98 ? -1.985 -5.199 -21.499 1.00 84.25 98 GLU A C 1
ATOM 794 O O . GLU A 1 98 ? -1.536 -5.210 -20.348 1.00 84.25 98 GLU A O 1
ATOM 799 N N . ALA A 1 99 ? -3.105 -4.552 -21.828 1.00 82.31 99 ALA A N 1
ATOM 800 C CA . ALA A 1 99 ? -3.932 -3.851 -20.856 1.00 82.31 99 ALA A CA 1
ATOM 801 C C . ALA A 1 99 ? -4.354 -4.757 -19.691 1.00 82.31 99 ALA A C 1
ATOM 803 O O . ALA A 1 99 ? -4.677 -5.932 -19.865 1.00 82.31 99 ALA A O 1
ATOM 804 N N . GLY A 1 100 ? -4.413 -4.177 -18.493 1.00 75.69 100 GLY A N 1
ATOM 805 C CA . GLY A 1 100 ? -4.875 -4.887 -17.299 1.00 75.69 100 GLY A CA 1
ATOM 806 C C . GLY A 1 100 ? -3.836 -5.818 -16.672 1.00 75.69 100 GLY A C 1
ATOM 807 O O . GLY A 1 100 ? -4.169 -6.532 -15.723 1.00 75.69 100 GLY A O 1
ATOM 808 N N . PHE A 1 101 ? -2.584 -5.790 -17.141 1.00 81.62 101 PHE A N 1
ATOM 809 C CA . PHE A 1 101 ? -1.499 -6.521 -16.499 1.00 81.62 101 PHE A CA 1
ATOM 810 C C . PHE A 1 101 ? -1.367 -6.136 -15.016 1.00 81.62 101 PHE A C 1
ATOM 812 O O . PHE A 1 101 ? -1.349 -4.958 -14.643 1.00 81.62 101 PHE A O 1
ATOM 819 N N . ASN A 1 102 ? -1.255 -7.150 -14.156 1.00 77.31 102 ASN A N 1
ATOM 820 C CA . ASN A 1 102 ? -1.109 -6.979 -12.718 1.00 77.31 102 ASN A CA 1
ATOM 821 C C . ASN A 1 102 ? 0.286 -7.458 -12.286 1.00 77.31 102 ASN A C 1
ATOM 823 O O . ASN A 1 102 ? 0.604 -8.628 -12.467 1.00 77.31 102 ASN A O 1
ATOM 827 N N . PRO A 1 103 ? 1.114 -6.619 -11.642 1.00 75.19 103 PRO A N 1
ATOM 828 C CA . PRO A 1 103 ? 2.458 -7.027 -11.232 1.00 75.19 103 PRO A CA 1
ATOM 829 C C . PRO A 1 103 ? 2.452 -8.184 -10.217 1.00 75.19 103 PRO A C 1
ATOM 831 O O . PRO A 1 103 ? 3.450 -8.876 -10.076 1.00 75.19 103 PRO A O 1
ATOM 834 N N . LYS A 1 104 ? 1.325 -8.453 -9.539 1.00 70.69 104 LYS A N 1
ATOM 835 C CA . LYS A 1 104 ? 1.174 -9.610 -8.638 1.00 70.69 104 LYS A CA 1
ATOM 836 C C . LYS A 1 104 ? 0.957 -10.944 -9.360 1.00 70.69 104 LYS A C 1
ATOM 838 O O . LYS A 1 104 ? 0.999 -11.986 -8.712 1.00 70.69 104 LYS A O 1
ATOM 843 N N . THR A 1 105 ? 0.665 -10.925 -10.661 1.00 64.88 105 THR A N 1
ATOM 844 C CA . THR A 1 105 ? 0.493 -12.142 -11.470 1.00 64.88 105 THR A CA 1
ATOM 845 C C . THR A 1 105 ? 1.776 -12.555 -12.180 1.00 64.88 105 THR A C 1
ATOM 847 O O . THR A 1 105 ? 1.733 -13.493 -12.968 1.00 64.88 105 THR A O 1
ATOM 850 N N . LEU A 1 106 ? 2.901 -11.880 -11.916 1.00 61.62 106 LEU A N 1
ATOM 851 C CA . LEU A 1 106 ? 4.216 -12.328 -12.365 1.00 61.62 106 LEU A CA 1
ATOM 852 C C . LEU A 1 106 ? 4.501 -13.706 -11.763 1.00 61.62 106 LEU A C 1
ATOM 854 O O . LEU A 1 106 ? 4.606 -13.861 -10.546 1.00 61.62 106 LEU A O 1
ATOM 858 N N . SER A 1 107 ? 4.546 -14.718 -12.624 1.00 52.34 107 SER A N 1
ATOM 859 C CA . SER A 1 107 ? 4.992 -16.065 -12.284 1.00 52.34 107 SER A CA 1
ATOM 860 C C . SER A 1 107 ? 6.470 -16.222 -12.607 1.00 52.34 107 SER A C 1
ATOM 862 O O . SER A 1 107 ? 6.963 -15.595 -13.542 1.00 52.34 107 SER A O 1
ATOM 864 N N . ASN A 1 108 ? 7.157 -17.097 -11.867 1.00 49.06 108 ASN A N 1
ATOM 865 C CA . ASN A 1 108 ? 8.531 -17.474 -12.178 1.00 49.06 108 ASN A CA 1
ATOM 866 C C . ASN A 1 108 ? 8.631 -17.900 -13.666 1.00 49.06 108 ASN A C 1
ATOM 868 O O . ASN A 1 108 ? 7.999 -18.890 -14.041 1.00 49.06 108 ASN A O 1
ATOM 872 N N . PRO A 1 109 ? 9.411 -17.195 -14.504 1.00 41.06 109 PRO A N 1
ATOM 873 C CA . PRO A 1 109 ? 9.522 -17.461 -15.934 1.00 41.06 109 PRO A CA 1
ATOM 874 C C . PRO A 1 109 ? 10.133 -18.832 -16.263 1.00 41.06 109 PRO A C 1
ATOM 876 O O . PRO A 1 109 ? 9.950 -19.303 -17.385 1.00 41.06 109 PRO A O 1
ATOM 879 N N . SER A 1 110 ? 10.819 -19.503 -15.325 1.00 39.50 110 SER A N 1
ATOM 880 C CA . SER A 1 110 ? 11.299 -20.881 -15.525 1.00 39.50 110 SER A CA 1
ATOM 881 C C . SER A 1 110 ? 10.229 -21.945 -15.272 1.00 39.50 110 SER A C 1
ATOM 883 O O . SER A 1 110 ? 10.301 -23.054 -15.810 1.00 39.50 110 SER A O 1
ATOM 885 N N . ILE A 1 111 ? 9.173 -21.604 -14.528 1.00 44.47 111 ILE A N 1
ATOM 886 C CA . ILE A 1 111 ? 7.972 -22.427 -14.423 1.00 44.47 111 ILE A CA 1
ATOM 887 C C . ILE A 1 111 ? 7.141 -22.082 -15.647 1.00 44.47 111 ILE A C 1
ATOM 889 O O . ILE A 1 111 ? 6.348 -21.150 -15.596 1.00 44.47 111 ILE A O 1
ATOM 893 N N . GLY A 1 112 ? 7.369 -22.802 -16.750 1.00 39.62 112 GLY A N 1
ATOM 894 C CA . GLY A 1 112 ? 6.703 -22.602 -18.038 1.00 39.62 112 GLY A CA 1
ATOM 895 C C . GLY A 1 112 ? 5.193 -22.413 -17.892 1.00 39.62 112 GLY A C 1
ATOM 896 O O . GLY A 1 112 ? 4.420 -23.371 -17.920 1.00 39.62 112 GLY A O 1
ATOM 897 N N . CYS A 1 113 ? 4.777 -21.160 -17.724 1.00 38.75 113 CYS A N 1
ATOM 898 C CA . CYS A 1 113 ? 3.390 -20.786 -17.589 1.00 38.75 113 CYS A CA 1
ATOM 899 C C . CYS A 1 113 ? 2.891 -20.550 -19.005 1.00 38.75 113 CYS A C 1
ATOM 901 O O . CYS A 1 113 ? 3.195 -19.565 -19.678 1.00 38.75 113 CYS A O 1
ATOM 903 N N . VAL A 1 114 ? 2.192 -21.561 -19.497 1.00 42.91 114 VAL A N 1
ATOM 904 C CA . VAL A 1 114 ? 1.573 -21.585 -20.809 1.00 42.91 114 VAL A CA 1
ATOM 905 C C . VAL A 1 114 ? 0.577 -20.414 -20.895 1.00 42.91 114 VAL A C 1
ATOM 907 O O . VAL A 1 114 ? -0.464 -20.462 -20.248 1.00 42.91 114 VAL A O 1
ATOM 910 N N . ARG A 1 115 ? 0.905 -19.414 -21.738 1.00 43.81 115 ARG A N 1
ATOM 911 C CA . ARG A 1 115 ? 0.011 -18.570 -22.579 1.00 43.81 115 ARG A CA 1
ATOM 912 C C . ARG A 1 115 ? -0.143 -17.050 -22.384 1.00 43.81 115 ARG A C 1
ATOM 914 O O . ARG A 1 115 ? -0.814 -16.475 -23.234 1.00 43.81 115 ARG A O 1
ATOM 921 N N . THR A 1 116 ? 0.493 -16.350 -21.441 1.00 45.91 116 THR A N 1
ATOM 922 C CA . THR A 1 116 ? 0.352 -14.861 -21.396 1.00 45.91 116 THR A CA 1
ATOM 923 C C . THR A 1 116 ? 1.629 -14.046 -21.216 1.00 45.91 116 THR A C 1
ATOM 925 O O . THR A 1 116 ? 1.612 -12.855 -21.508 1.00 45.91 116 THR A O 1
ATOM 928 N N . ASP A 1 117 ? 2.751 -14.653 -20.827 1.00 46.00 117 ASP A N 1
ATOM 929 C CA . ASP A 1 117 ? 4.043 -13.946 -20.750 1.00 46.00 117 ASP A CA 1
ATOM 930 C C . ASP A 1 117 ? 4.742 -13.794 -22.119 1.00 46.00 117 ASP A C 1
ATOM 932 O O . ASP A 1 117 ? 5.823 -13.220 -22.210 1.00 46.00 117 ASP A O 1
ATOM 936 N N . SER A 1 118 ? 4.136 -14.291 -23.205 1.00 46.31 118 SER A N 1
ATOM 937 C CA . SER A 1 118 ? 4.771 -14.393 -24.527 1.00 46.31 118 SER A CA 1
ATOM 938 C C . SER A 1 118 ? 4.698 -13.139 -25.405 1.00 46.31 118 SER A C 1
ATOM 940 O O . SER A 1 118 ? 5.283 -13.147 -26.483 1.00 46.31 118 SER A O 1
ATOM 942 N N . ILE A 1 119 ? 4.004 -12.072 -24.994 1.00 54.31 119 ILE A N 1
ATOM 943 C CA . ILE A 1 119 ? 3.964 -10.814 -25.760 1.00 54.31 119 ILE A CA 1
ATOM 944 C C . ILE A 1 119 ? 4.242 -9.653 -24.808 1.00 54.31 119 ILE A C 1
ATOM 946 O O . ILE A 1 119 ? 3.335 -9.015 -24.277 1.00 54.31 119 ILE A O 1
ATOM 950 N N . CYS A 1 120 ? 5.524 -9.409 -24.556 1.00 70.06 120 CYS A N 1
ATOM 951 C CA . CYS A 1 120 ? 5.982 -8.149 -23.993 1.00 70.06 120 CYS A CA 1
ATOM 952 C C . CYS A 1 120 ? 6.981 -7.525 -24.966 1.00 70.06 120 CYS A C 1
ATOM 954 O O . CYS A 1 120 ? 7.885 -8.196 -25.466 1.00 70.06 120 CYS A O 1
ATOM 956 N N . GLU A 1 121 ? 6.786 -6.248 -25.268 1.00 83.69 121 GLU A N 1
ATOM 957 C CA . GLU A 1 121 ? 7.763 -5.470 -26.019 1.00 83.69 121 GLU A CA 1
ATOM 958 C C . GLU A 1 121 ? 8.748 -4.875 -25.013 1.00 83.69 121 GLU A C 1
ATOM 960 O O . GLU A 1 121 ? 8.356 -4.105 -24.135 1.00 83.69 121 GLU A O 1
ATOM 965 N N . VAL A 1 122 ? 10.021 -5.265 -25.092 1.00 87.44 122 VAL A N 1
ATOM 966 C CA . VAL A 1 122 ? 11.066 -4.686 -24.241 1.00 87.44 122 VAL A CA 1
ATOM 967 C C . VAL A 1 122 ? 11.483 -3.354 -24.852 1.00 87.44 122 VAL A C 1
ATOM 969 O O . VAL A 1 122 ? 12.133 -3.317 -25.892 1.00 87.44 122 VAL A O 1
ATOM 9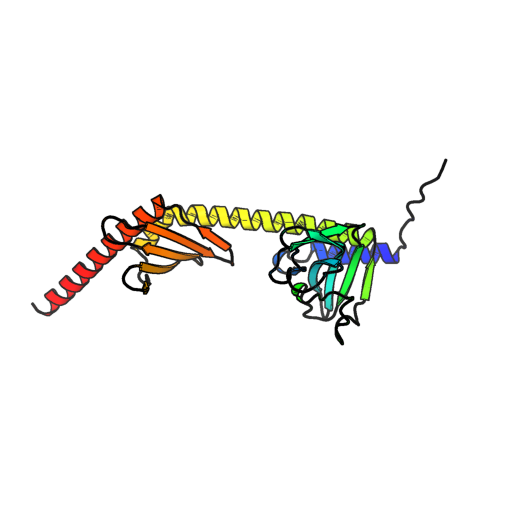72 N N . LEU A 1 123 ? 11.101 -2.263 -24.191 1.00 88.12 123 LEU A N 1
ATOM 973 C CA . LEU A 1 123 ? 11.409 -0.898 -24.609 1.00 88.12 123 LEU A CA 1
ATOM 974 C C . LEU A 1 123 ? 12.836 -0.503 -24.209 1.00 88.12 123 LEU A C 1
ATOM 976 O O . LEU A 1 123 ? 13.553 0.116 -24.988 1.00 88.12 123 LEU A O 1
ATOM 980 N N . LEU A 1 124 ? 13.253 -0.859 -22.989 1.00 89.69 124 LEU A N 1
ATOM 981 C CA . LEU A 1 124 ? 14.595 -0.592 -22.464 1.00 89.69 124 LEU A CA 1
ATOM 982 C C . LEU A 1 124 ? 15.091 -1.766 -21.616 1.00 89.69 124 LEU A C 1
ATOM 984 O O . LEU A 1 124 ? 14.311 -2.422 -20.923 1.00 89.69 124 LEU A O 1
ATOM 988 N N . GLU A 1 125 ? 16.406 -1.957 -21.579 1.00 90.06 125 GLU A N 1
ATOM 989 C CA . GLU A 1 125 ? 17.082 -2.904 -20.689 1.00 90.06 125 GLU A CA 1
ATOM 990 C C . GLU A 1 125 ? 18.415 -2.345 -20.167 1.00 90.06 125 GLU A C 1
ATOM 992 O O . GLU A 1 125 ? 18.918 -1.327 -20.653 1.00 90.06 125 GLU A O 1
ATOM 997 N N . GLY A 1 126 ? 18.971 -2.982 -19.133 1.00 89.56 126 GLY A N 1
ATOM 998 C CA . GLY A 1 126 ? 20.273 -2.614 -18.570 1.00 89.56 126 GLY A CA 1
ATOM 999 C C . GLY A 1 126 ? 20.274 -1.246 -17.877 1.00 89.56 126 GLY A C 1
ATOM 1000 O O . GLY A 1 126 ? 19.315 -0.892 -17.192 1.00 89.56 126 GLY A O 1
ATOM 1001 N N . GLU A 1 127 ? 21.349 -0.469 -18.053 1.00 90.19 127 GLU A N 1
ATOM 1002 C CA . GLU A 1 127 ? 21.593 0.786 -17.315 1.00 90.19 127 GLU A CA 1
ATOM 1003 C C . GLU A 1 127 ? 20.487 1.839 -17.527 1.00 90.19 127 GLU A C 1
ATOM 1005 O O . GLU A 1 127 ? 20.136 2.584 -16.608 1.00 90.19 127 GLU A O 1
ATOM 1010 N N . LEU A 1 128 ? 19.900 1.909 -18.728 1.00 88.81 128 LEU A N 1
ATOM 1011 C CA . LEU A 1 128 ? 18.797 2.835 -19.006 1.00 88.81 128 LEU A CA 1
ATOM 1012 C C . LEU A 1 128 ? 17.524 2.433 -18.261 1.00 88.81 128 LEU A C 1
ATOM 1014 O O . LEU A 1 128 ? 16.895 3.275 -17.616 1.00 88.81 128 LEU A O 1
ATOM 1018 N N . ALA A 1 129 ? 17.170 1.147 -18.299 1.00 91.19 129 ALA A N 1
ATOM 1019 C CA . ALA A 1 129 ? 16.027 0.633 -17.554 1.00 91.19 129 ALA A CA 1
ATOM 1020 C C . ALA A 1 129 ? 16.228 0.783 -16.039 1.00 91.19 129 ALA A C 1
ATOM 1022 O O . ALA A 1 129 ? 15.292 1.153 -15.329 1.00 91.19 129 ALA A O 1
ATOM 1023 N N . GLU A 1 130 ? 17.452 0.573 -15.550 1.00 93.88 130 GLU A N 1
ATOM 1024 C CA . GLU A 1 130 ? 17.812 0.790 -14.151 1.00 93.88 130 GLU A CA 1
ATOM 1025 C C . GLU A 1 130 ? 17.579 2.243 -13.725 1.00 93.88 130 GLU A C 1
ATOM 1027 O O . GLU A 1 130 ? 16.903 2.491 -12.725 1.00 93.88 130 GLU A O 1
ATOM 1032 N N . LYS A 1 131 ? 18.073 3.220 -14.499 1.00 92.12 131 LYS A N 1
ATOM 1033 C CA . LYS A 1 131 ? 17.878 4.652 -14.208 1.00 92.12 131 LYS A CA 1
ATOM 1034 C C . LYS A 1 131 ? 16.399 5.008 -14.069 1.00 92.12 131 LYS A C 1
ATOM 1036 O O . LYS A 1 131 ? 16.011 5.687 -13.114 1.00 92.12 131 LYS A O 1
ATOM 1041 N N . VAL A 1 132 ? 15.574 4.527 -14.996 1.00 91.94 132 VAL A N 1
ATOM 1042 C CA . VAL A 1 132 ? 14.122 4.751 -14.997 1.00 91.94 132 VAL A CA 1
ATOM 1043 C C . VAL A 1 132 ? 13.468 4.082 -13.780 1.00 91.94 132 VAL A C 1
ATOM 1045 O O . VAL A 1 132 ? 12.711 4.726 -13.047 1.00 91.94 132 VAL A O 1
ATOM 1048 N N . PHE A 1 133 ? 13.807 2.818 -13.513 1.00 93.25 133 PHE A N 1
ATOM 1049 C CA . PHE A 1 133 ? 13.289 2.050 -12.381 1.00 93.25 133 PHE A CA 1
ATOM 1050 C C . PHE A 1 133 ? 13.630 2.701 -11.037 1.00 93.25 133 PHE A C 1
ATOM 1052 O O . PHE A 1 133 ? 12.748 2.918 -10.203 1.00 93.25 133 PHE A O 1
ATOM 1059 N N . LEU A 1 134 ? 14.898 3.055 -10.820 1.00 92.56 134 LEU A N 1
ATOM 1060 C CA . LEU A 1 134 ? 15.356 3.665 -9.573 1.00 92.56 134 LEU A CA 1
ATOM 1061 C C . LEU A 1 134 ? 14.724 5.041 -9.345 1.00 92.56 134 LEU A C 1
ATOM 1063 O O . LEU A 1 134 ? 14.386 5.373 -8.204 1.00 92.56 134 LEU A O 1
ATOM 1067 N N . ARG A 1 135 ? 14.501 5.821 -10.412 1.00 92.56 135 ARG A N 1
ATOM 1068 C CA . ARG A 1 135 ? 13.794 7.107 -10.335 1.00 92.56 135 ARG A CA 1
ATOM 1069 C C . ARG A 1 135 ? 12.355 6.929 -9.853 1.00 92.56 135 ARG A C 1
ATOM 1071 O O . ARG A 1 135 ? 11.957 7.612 -8.904 1.00 92.56 135 ARG A O 1
ATOM 1078 N N . LEU A 1 136 ? 11.596 6.007 -10.451 1.00 91.62 136 LEU A N 1
ATOM 1079 C CA . LEU A 1 136 ? 10.228 5.726 -10.008 1.00 91.62 136 LEU A CA 1
ATOM 1080 C C . LEU A 1 136 ? 10.212 5.171 -8.579 1.00 91.62 136 LEU A C 1
ATOM 1082 O O . LEU A 1 136 ? 9.460 5.673 -7.750 1.00 91.62 136 LEU A O 1
ATOM 1086 N N . ASN A 1 137 ? 11.078 4.206 -8.259 1.00 90.00 137 ASN A N 1
ATOM 1087 C CA . ASN A 1 137 ? 11.182 3.622 -6.919 1.00 90.00 137 ASN A CA 1
ATOM 1088 C C . ASN A 1 137 ? 11.443 4.699 -5.849 1.00 90.00 137 ASN A C 1
ATOM 1090 O O . ASN A 1 137 ? 10.790 4.716 -4.807 1.00 90.00 137 ASN A O 1
ATOM 1094 N N . LYS A 1 138 ? 12.345 5.654 -6.120 1.00 91.31 138 LYS A N 1
ATOM 1095 C CA . LYS A 1 138 ? 12.606 6.784 -5.216 1.00 91.31 138 LYS A CA 1
ATOM 1096 C C . LYS A 1 138 ? 11.355 7.645 -5.008 1.00 91.31 138 LYS A C 1
ATOM 1098 O O . LYS A 1 138 ? 11.009 7.921 -3.862 1.00 91.31 138 LYS A O 1
ATOM 1103 N N . ARG A 1 139 ? 10.662 8.038 -6.086 1.00 90.12 139 ARG A N 1
ATOM 1104 C CA . ARG A 1 139 ? 9.415 8.828 -6.002 1.00 90.12 139 ARG A CA 1
ATOM 1105 C C . ARG A 1 139 ? 8.316 8.073 -5.254 1.00 90.12 139 ARG A C 1
ATOM 1107 O O . ARG A 1 139 ? 7.667 8.643 -4.383 1.00 90.12 139 ARG A O 1
ATOM 1114 N N . TYR A 1 140 ? 8.158 6.783 -5.539 1.00 84.88 140 TYR A N 1
ATOM 1115 C CA . TYR A 1 140 ? 7.158 5.926 -4.911 1.00 84.88 140 TYR A CA 1
ATOM 1116 C C . TYR A 1 140 ? 7.422 5.737 -3.409 1.00 84.88 140 TYR A C 1
ATOM 1118 O O . TYR A 1 140 ? 6.491 5.807 -2.612 1.00 84.88 140 TYR A O 1
ATOM 1126 N N . LYS A 1 141 ? 8.687 5.580 -2.990 1.00 87.19 141 LYS A N 1
ATOM 1127 C CA . LYS A 1 141 ? 9.060 5.533 -1.564 1.00 87.19 141 LYS A CA 1
ATOM 1128 C C . LYS A 1 141 ? 8.694 6.818 -0.822 1.00 87.19 141 LYS A C 1
ATOM 1130 O O . LYS A 1 141 ? 8.118 6.730 0.257 1.00 87.19 141 LYS A O 1
ATOM 1135 N N . VAL A 1 142 ? 8.994 7.985 -1.399 1.00 88.06 142 VAL A N 1
ATOM 1136 C CA . VAL A 1 142 ? 8.626 9.283 -0.804 1.00 88.06 142 VAL A CA 1
ATOM 1137 C C . VAL A 1 142 ? 7.106 9.402 -0.682 1.00 88.06 142 VAL A C 1
ATOM 1139 O O . VAL A 1 142 ? 6.604 9.699 0.396 1.00 88.06 142 VAL A O 1
ATOM 1142 N N . TYR A 1 143 ? 6.368 9.062 -1.739 1.00 85.38 143 TYR A N 1
ATOM 1143 C CA . TYR A 1 143 ? 4.904 9.050 -1.722 1.00 85.38 143 TYR A CA 1
ATOM 1144 C C . TYR A 1 143 ? 4.320 8.137 -0.636 1.00 85.38 143 TYR A C 1
ATOM 1146 O O . TYR A 1 143 ? 3.405 8.536 0.084 1.00 85.38 143 TYR A O 1
ATOM 1154 N N . LEU A 1 144 ? 4.858 6.923 -0.474 1.00 81.94 144 LEU A N 1
ATOM 1155 C CA . LEU A 1 144 ? 4.428 6.013 0.590 1.00 81.94 144 LEU A CA 1
ATOM 1156 C C . LEU A 1 144 ? 4.729 6.579 1.981 1.00 81.94 144 LEU A C 1
ATOM 1158 O O . LEU A 1 144 ? 3.878 6.487 2.863 1.00 81.94 144 LEU A O 1
ATOM 1162 N N . GLN A 1 145 ? 5.903 7.181 2.180 1.00 85.50 145 GLN A N 1
ATOM 1163 C CA . GLN A 1 145 ? 6.263 7.826 3.445 1.00 85.50 145 GLN A CA 1
ATOM 1164 C C . GLN A 1 145 ? 5.342 9.008 3.761 1.00 85.50 145 GLN A C 1
ATOM 1166 O O . GLN A 1 145 ? 4.890 9.142 4.896 1.00 85.50 145 GLN A O 1
ATOM 1171 N N . GLU A 1 146 ? 5.011 9.837 2.771 1.00 86.94 146 GLU A N 1
ATOM 1172 C CA . GLU A 1 146 ? 4.069 10.946 2.932 1.00 86.94 146 GLU A CA 1
ATOM 1173 C C . GLU A 1 146 ? 2.658 10.456 3.250 1.00 86.94 146 GLU A C 1
ATOM 1175 O O . GLU A 1 146 ? 2.027 10.988 4.165 1.00 86.94 146 GLU A O 1
ATOM 1180 N N . LYS A 1 147 ? 2.180 9.408 2.565 1.00 79.56 147 LYS A N 1
ATOM 1181 C CA . LYS A 1 147 ? 0.899 8.767 2.887 1.00 79.56 147 LYS A CA 1
ATOM 1182 C C . LYS A 1 147 ? 0.884 8.200 4.301 1.00 79.56 147 LYS A C 1
ATOM 1184 O O . LYS A 1 147 ? -0.072 8.439 5.028 1.00 79.56 147 LYS A O 1
ATOM 1189 N N . GLN A 1 148 ? 1.940 7.502 4.713 1.00 78.06 148 GLN A N 1
ATOM 1190 C CA . GLN A 1 148 ? 2.069 6.988 6.079 1.00 78.06 148 GLN A CA 1
ATOM 1191 C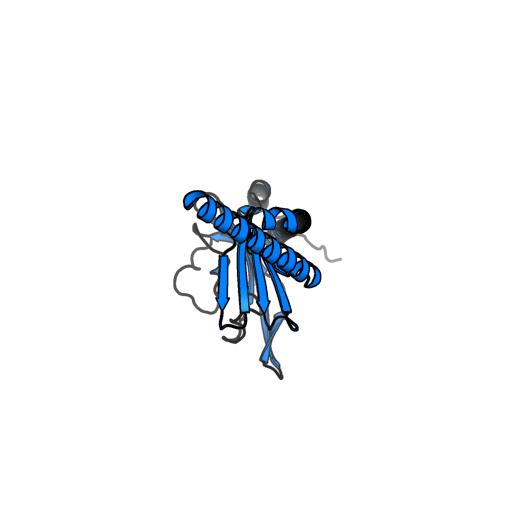 C . GLN A 1 148 ? 2.124 8.115 7.113 1.00 78.06 148 GLN A C 1
ATOM 1193 O O . GLN A 1 148 ? 1.501 8.005 8.165 1.00 78.06 148 GLN A O 1
ATOM 1198 N N . ARG A 1 149 ? 2.847 9.205 6.832 1.00 85.19 149 ARG A N 1
ATOM 1199 C CA . ARG A 1 149 ? 2.905 10.378 7.711 1.00 85.19 149 ARG A CA 1
ATOM 1200 C C . ARG A 1 149 ? 1.525 11.011 7.855 1.00 85.19 149 ARG A C 1
ATOM 1202 O O . ARG A 1 149 ? 1.081 11.213 8.978 1.00 85.19 149 ARG A O 1
ATOM 1209 N N . LYS A 1 150 ? 0.840 11.266 6.736 1.00 81.31 150 LYS A N 1
ATOM 1210 C CA . LYS A 1 150 ? -0.509 11.839 6.729 1.00 81.31 150 LYS A CA 1
ATOM 1211 C C . LYS A 1 150 ? -1.495 10.941 7.475 1.00 81.31 150 LYS A C 1
ATOM 1213 O O . LYS A 1 150 ? -2.207 11.428 8.341 1.00 81.31 150 LYS A O 1
ATOM 1218 N N . PHE A 1 151 ? -1.455 9.632 7.223 1.00 77.19 151 PHE A N 1
ATOM 1219 C CA . PHE A 1 151 ? -2.250 8.659 7.967 1.00 77.19 151 PHE A CA 1
ATOM 1220 C C . PHE A 1 151 ? -1.982 8.735 9.473 1.00 77.19 151 PHE A C 1
ATOM 1222 O O . PHE A 1 151 ? -2.921 8.808 10.253 1.00 77.19 151 PHE A O 1
ATOM 1229 N N . LYS A 1 152 ? -0.712 8.765 9.899 1.00 76.31 152 LYS A N 1
ATOM 1230 C CA . LYS A 1 152 ? -0.358 8.885 11.322 1.00 76.31 152 LYS A CA 1
ATOM 1231 C C . LYS A 1 152 ? -0.842 10.199 11.933 1.00 76.31 152 LYS A C 1
ATOM 1233 O O . LYS A 1 152 ? -1.264 10.201 13.086 1.00 76.31 152 LYS A O 1
ATOM 1238 N N . GLU A 1 153 ? -0.779 11.304 11.198 1.00 82.94 153 GLU A N 1
ATOM 1239 C CA . GLU A 1 153 ? -1.277 12.608 11.651 1.00 82.94 153 GLU A CA 1
ATOM 1240 C C . GLU A 1 153 ? -2.799 12.614 11.806 1.00 82.94 153 GLU A C 1
ATOM 1242 O O . GLU A 1 153 ? -3.299 13.034 12.852 1.00 82.94 153 GLU A O 1
ATOM 1247 N N . ASP A 1 154 ? -3.517 12.105 10.805 1.00 80.06 154 ASP A N 1
ATOM 1248 C CA . ASP A 1 154 ? -4.976 11.991 10.820 1.00 80.06 154 ASP A CA 1
ATOM 1249 C C . ASP A 1 154 ? -5.427 11.027 11.929 1.00 80.06 154 ASP A C 1
ATOM 1251 O O . ASP A 1 154 ? -6.296 11.373 12.725 1.00 80.06 154 ASP A O 1
ATOM 1255 N N . LEU A 1 155 ? -4.749 9.885 12.084 1.00 76.12 155 LEU A N 1
ATOM 1256 C CA . LEU A 1 155 ? -4.978 8.929 13.169 1.00 76.12 155 LEU A CA 1
ATOM 1257 C C . LEU A 1 155 ? -4.695 9.540 14.547 1.00 76.12 155 LEU A C 1
ATOM 1259 O O . LEU A 1 155 ? -5.449 9.313 15.483 1.00 76.12 155 LEU A O 1
ATOM 1263 N N . THR A 1 156 ? -3.627 10.326 14.700 1.00 76.88 156 THR A N 1
ATOM 1264 C CA . THR A 1 156 ? -3.304 10.969 15.986 1.00 76.88 156 THR A CA 1
ATOM 1265 C C . THR A 1 156 ? -4.375 11.983 16.379 1.00 76.88 156 THR A C 1
ATOM 1267 O O . THR A 1 156 ? -4.716 12.085 17.557 1.00 76.88 156 THR A O 1
ATOM 1270 N N . LYS A 1 157 ? -4.906 12.742 15.414 1.00 81.00 157 LYS A N 1
ATOM 1271 C CA . LYS A 1 157 ? -6.040 13.644 15.652 1.00 81.00 157 LYS A CA 1
ATOM 1272 C C . LYS A 1 157 ? -7.294 12.850 16.011 1.00 81.00 157 LYS A C 1
ATOM 1274 O O . LYS A 1 157 ? -7.906 13.152 17.027 1.00 81.00 157 LYS A O 1
ATOM 1279 N N . PHE A 1 158 ? -7.592 11.803 15.243 1.00 78.75 158 PHE A N 1
ATOM 1280 C CA . PHE A 1 158 ? -8.731 10.917 15.467 1.00 78.75 158 PHE A CA 1
ATOM 1281 C C . PHE A 1 158 ? -8.701 10.260 16.852 1.00 78.75 158 PHE A C 1
ATOM 1283 O O . PHE A 1 158 ? -9.681 10.331 17.577 1.00 78.75 158 PHE A O 1
ATOM 1290 N N . LEU A 1 159 ? -7.569 9.689 17.278 1.00 72.56 159 LEU A N 1
ATOM 1291 C CA . LEU A 1 159 ? -7.434 9.062 18.599 1.00 72.56 159 LEU A CA 1
ATOM 1292 C C . LEU A 1 159 ? -7.632 10.056 19.751 1.00 72.56 159 LEU A C 1
ATOM 1294 O O . LEU A 1 159 ? -8.095 9.658 20.815 1.00 72.56 159 LEU A O 1
ATOM 1298 N N . LYS A 1 160 ? -7.291 11.336 19.555 1.00 77.19 160 LYS A N 1
ATOM 1299 C CA . LYS A 1 160 ? -7.539 12.383 20.558 1.00 77.19 160 LYS A CA 1
ATOM 1300 C C . LYS A 1 160 ? -9.017 12.750 20.666 1.00 77.19 160 LYS A C 1
ATOM 1302 O O . LYS A 1 160 ? -9.455 13.059 21.765 1.00 77.19 160 LYS A O 1
ATOM 1307 N N . SER A 1 161 ? -9.758 12.721 19.559 1.00 77.00 161 SER A N 1
ATOM 1308 C CA . SER A 1 161 ? -11.203 12.987 19.529 1.00 77.00 161 SER A CA 1
ATOM 1309 C C . SER A 1 161 ? -12.060 11.734 19.731 1.00 77.00 161 SER A C 1
ATOM 1311 O O . SER A 1 161 ? -13.272 11.840 19.869 1.00 77.00 161 SER A O 1
ATOM 1313 N N . LEU A 1 162 ? -11.455 10.542 19.731 1.00 74.81 162 LEU A N 1
ATOM 1314 C CA . LEU A 1 162 ? -12.161 9.264 19.793 1.00 74.81 162 LEU A CA 1
ATOM 1315 C C . LEU A 1 162 ? -13.102 9.132 21.008 1.00 74.81 162 LEU A C 1
ATOM 1317 O O . LEU A 1 162 ? -14.219 8.680 20.781 1.00 74.81 162 LEU A O 1
ATOM 1321 N N . PRO A 1 163 ? -12.725 9.546 22.238 1.00 72.38 163 PRO A N 1
ATOM 1322 C CA . PRO A 1 163 ? -13.634 9.579 23.392 1.00 72.38 163 PRO A CA 1
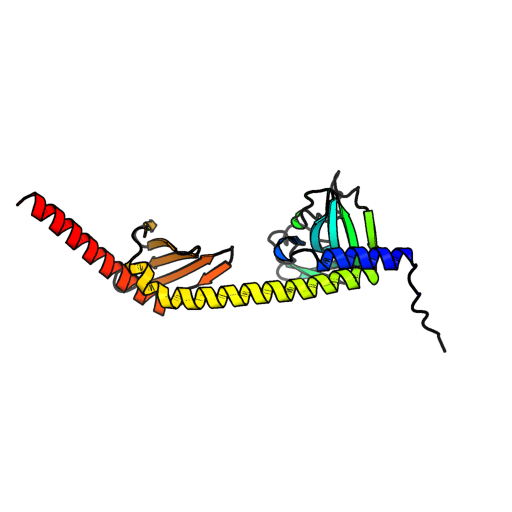ATOM 1323 C C . PRO A 1 163 ? -14.968 10.278 23.100 1.00 72.38 163 PRO A C 1
ATOM 1325 O O . PRO A 1 163 ? -16.037 9.681 23.207 1.00 72.38 163 PRO A O 1
ATOM 1328 N N . GLU A 1 164 ? -14.900 11.523 22.622 1.00 72.81 164 GLU A N 1
ATOM 1329 C CA . GLU A 1 164 ? -16.077 12.341 22.311 1.00 72.81 164 GLU A CA 1
ATOM 1330 C C . GLU A 1 164 ? -16.921 11.683 21.211 1.00 72.81 164 GLU A C 1
ATOM 1332 O O . GLU A 1 164 ? -18.125 11.484 21.376 1.00 72.81 164 GLU A O 1
ATOM 1337 N N . ILE A 1 165 ? -16.289 11.230 20.124 1.00 71.31 165 ILE A N 1
ATOM 1338 C CA . ILE A 1 165 ? -17.020 10.640 18.996 1.00 71.31 165 ILE A CA 1
ATOM 1339 C C . ILE A 1 165 ? -17.702 9.323 19.392 1.00 71.31 165 ILE A C 1
ATOM 1341 O O . ILE A 1 165 ? -18.837 9.065 18.992 1.00 71.31 165 ILE A O 1
ATOM 1345 N N . VAL A 1 166 ? -17.039 8.487 20.193 1.00 67.25 166 VAL A N 1
ATOM 1346 C CA . VAL A 1 166 ? -17.601 7.217 20.675 1.00 67.25 166 VAL A CA 1
ATOM 1347 C C . VAL A 1 166 ? -18.835 7.457 21.544 1.00 67.25 166 VAL A C 1
ATOM 1349 O O . VAL A 1 166 ? -19.800 6.705 21.421 1.00 67.25 166 VAL A O 1
ATOM 1352 N N . THR A 1 167 ? -18.857 8.518 22.359 1.00 65.69 167 THR A N 1
ATOM 1353 C CA . THR A 1 167 ? -20.052 8.860 23.150 1.00 65.69 167 THR A CA 1
ATOM 1354 C C . THR A 1 167 ? -21.240 9.307 22.299 1.00 65.69 167 THR A C 1
ATOM 1356 O O . THR A 1 167 ? -22.380 9.041 22.676 1.00 65.69 167 THR A O 1
ATOM 1359 N N . GLU A 1 168 ? -20.986 9.927 21.145 1.00 64.88 168 GLU A N 1
ATOM 1360 C CA . GLU A 1 168 ? -22.023 10.432 20.238 1.00 64.88 168 GLU A CA 1
ATOM 1361 C C . GLU A 1 168 ? -22.453 9.416 19.167 1.00 64.88 168 GLU A C 1
ATOM 1363 O O . GLU A 1 168 ? -23.470 9.623 18.505 1.00 64.88 168 GLU A O 1
ATOM 1368 N N . THR A 1 169 ? -21.710 8.319 18.971 1.00 62.78 169 THR A N 1
ATOM 1369 C CA . THR A 1 169 ? -21.938 7.383 17.857 1.00 62.78 169 THR A CA 1
ATOM 1370 C C . THR A 1 169 ? -23.056 6.376 18.173 1.00 62.78 169 THR A C 1
ATOM 1372 O O . THR A 1 169 ? -22.861 5.470 18.985 1.00 62.78 169 THR A O 1
ATOM 1375 N N . PRO A 1 170 ? -24.208 6.422 17.474 1.00 52.38 170 PRO A N 1
ATOM 1376 C CA . PRO A 1 170 ? -25.377 5.601 17.801 1.00 52.38 170 PRO A CA 1
ATOM 1377 C C . PRO A 1 170 ? -25.319 4.158 17.259 1.00 52.38 170 PRO A C 1
ATOM 1379 O O . PRO A 1 170 ? -26.257 3.394 17.463 1.00 52.38 170 PRO A O 1
ATOM 1382 N N . GLN A 1 171 ? -24.259 3.774 16.538 1.00 60.38 171 GLN A N 1
ATOM 1383 C CA . GLN A 1 171 ? -24.140 2.481 15.837 1.00 60.38 171 GLN A CA 1
ATOM 1384 C C . GLN A 1 171 ? -23.035 1.571 16.401 1.00 60.38 171 GLN A C 1
ATOM 1386 O O . GLN A 1 171 ? -22.417 0.811 15.660 1.00 60.38 171 GLN A O 1
ATOM 1391 N N . LEU A 1 172 ? -22.754 1.643 17.704 1.00 65.56 172 LEU A N 1
ATOM 1392 C CA . LEU A 1 172 ? -21.877 0.671 18.363 1.00 65.56 172 LEU A CA 1
ATOM 1393 C C . LEU A 1 172 ? -22.567 -0.698 18.418 1.00 65.56 172 LEU A C 1
ATOM 1395 O O . LEU A 1 172 ? -23.565 -0.879 19.115 1.00 65.56 172 LEU A O 1
ATOM 1399 N N . PHE A 1 173 ? -22.026 -1.668 17.685 1.00 67.25 173 PHE A N 1
ATOM 1400 C CA . PHE A 1 173 ? -22.498 -3.051 17.725 1.00 67.25 173 PHE A CA 1
ATOM 1401 C C . PHE A 1 173 ? -21.707 -3.833 18.768 1.00 67.25 173 PHE A C 1
ATOM 1403 O O . PHE A 1 173 ? -20.477 -3.829 18.719 1.00 67.25 173 PHE A O 1
ATOM 1410 N N . VAL A 1 174 ? -22.415 -4.514 19.673 1.00 69.44 174 VAL A N 1
ATOM 1411 C CA . VAL A 1 174 ? -21.827 -5.443 20.646 1.00 69.44 174 VAL A CA 1
ATOM 1412 C C . VAL A 1 174 ? -22.012 -6.865 20.134 1.00 69.44 174 VAL A C 1
ATOM 1414 O O . VAL A 1 174 ? -23.141 -7.318 19.941 1.00 69.44 174 VAL A O 1
ATOM 1417 N N . GLU A 1 175 ? -20.907 -7.562 19.908 1.00 71.25 175 GLU A N 1
ATOM 1418 C CA . GLU A 1 175 ? -20.890 -8.987 19.594 1.00 71.25 175 GLU A CA 1
ATOM 1419 C C . GLU A 1 175 ? -20.298 -9.736 20.793 1.00 71.25 175 GLU A C 1
ATOM 1421 O O . GLU A 1 175 ? -19.115 -9.589 21.107 1.00 71.25 175 GLU A O 1
ATOM 1426 N N . GLU A 1 176 ? -21.123 -10.523 21.484 1.00 66.94 176 GLU A N 1
ATOM 1427 C CA . GLU A 1 176 ? -20.641 -11.459 22.501 1.00 66.94 176 GLU A CA 1
ATOM 1428 C C . GLU A 1 176 ? -20.085 -12.703 21.803 1.00 66.94 176 GLU A C 1
ATOM 1430 O O . GLU A 1 176 ? -20.830 -13.490 21.211 1.00 66.94 176 GLU A O 1
ATOM 1435 N N . GLN A 1 177 ? -18.771 -12.906 21.886 1.00 61.66 177 GLN A N 1
ATOM 1436 C CA . GLN A 1 177 ? -18.142 -14.145 21.446 1.00 61.66 177 GLN A CA 1
ATOM 1437 C C . GLN A 1 177 ? -17.812 -14.994 22.675 1.00 61.66 177 GLN A C 1
ATOM 1439 O O . GLN A 1 177 ? -17.002 -14.639 23.529 1.00 61.66 177 GLN A O 1
ATOM 1444 N N . SER A 1 178 ? -18.479 -16.146 22.776 1.00 56.19 178 SER A N 1
ATOM 1445 C CA . SER A 1 178 ? -18.249 -17.163 23.811 1.00 56.19 178 SER A CA 1
ATOM 1446 C C . SER A 1 178 ? -18.337 -16.678 25.268 1.00 56.19 178 SER A C 1
ATOM 1448 O O . SER A 1 178 ? -17.474 -17.028 26.054 1.00 56.19 178 SER A O 1
ATOM 1450 N N . GLY A 1 179 ? -19.343 -15.886 25.657 1.00 58.75 179 GLY A N 1
ATOM 1451 C CA . GLY A 1 179 ? -19.692 -15.597 27.068 1.00 58.75 179 GLY A CA 1
ATOM 1452 C C . GLY A 1 179 ? -18.637 -14.899 27.952 1.00 58.75 179 GLY A C 1
ATOM 1453 O O . GLY A 1 179 ? -18.964 -14.470 29.053 1.00 58.75 179 GLY A O 1
ATOM 1454 N N . GLU A 1 180 ? -17.396 -14.766 27.485 1.00 70.06 180 GLU A N 1
ATOM 1455 C CA . GLU A 1 180 ? -16.238 -14.219 28.202 1.00 70.06 180 GLU A CA 1
ATOM 1456 C C . GLU A 1 180 ? -15.597 -13.041 27.454 1.00 70.06 180 GLU A C 1
ATOM 1458 O O . GLU A 1 180 ? -14.673 -12.408 27.976 1.00 70.06 180 GLU A O 1
ATOM 1463 N N . GLN A 1 181 ? -16.052 -12.758 26.227 1.00 79.31 181 GLN A N 1
ATOM 1464 C CA . GLN A 1 181 ? -15.538 -11.679 25.393 1.00 79.31 181 GLN A CA 1
ATOM 1465 C C . GLN A 1 181 ? -16.668 -10.854 24.790 1.00 79.31 181 GLN A C 1
ATOM 1467 O O . GLN A 1 181 ? -17.593 -11.382 24.171 1.00 79.31 181 GLN A O 1
ATOM 1472 N N . GLU A 1 182 ? -16.534 -9.543 24.925 1.00 82.12 182 GLU A N 1
ATOM 1473 C CA . GLU A 1 182 ? -17.402 -8.550 24.312 1.00 82.12 182 GLU A CA 1
ATOM 1474 C C . GLU A 1 182 ? -16.584 -7.733 23.315 1.00 82.12 182 GLU A C 1
ATOM 1476 O O . GLU A 1 182 ? -15.525 -7.185 23.646 1.00 82.12 182 GLU A O 1
ATOM 1481 N N . ILE A 1 183 ? -17.081 -7.657 22.084 1.00 81.69 183 ILE A N 1
ATOM 1482 C CA . ILE A 1 183 ? -16.446 -6.918 20.998 1.00 81.69 183 ILE A CA 1
ATOM 1483 C C . ILE A 1 183 ? -17.368 -5.772 20.598 1.00 81.69 183 ILE A C 1
ATOM 1485 O O . ILE A 1 183 ? -18.528 -5.991 20.257 1.00 81.69 183 ILE A O 1
ATOM 1489 N N . TYR A 1 184 ? -16.834 -4.557 20.605 1.00 78.94 184 TYR A N 1
ATOM 1490 C CA . TYR A 1 184 ? -17.524 -3.338 20.210 1.00 78.94 184 TYR A CA 1
ATOM 1491 C C . TYR A 1 184 ? -16.965 -2.868 18.872 1.00 78.94 184 TYR A C 1
ATOM 1493 O O . TYR A 1 184 ? -15.759 -2.646 18.749 1.00 78.94 184 TYR A O 1
ATOM 1501 N N . ARG A 1 185 ? -17.832 -2.713 17.868 1.00 81.94 185 ARG A N 1
ATOM 1502 C CA . ARG A 1 185 ? -17.442 -2.291 16.513 1.00 81.94 185 ARG A CA 1
ATOM 1503 C C . ARG A 1 185 ? -18.215 -1.065 16.055 1.00 81.94 185 ARG A C 1
ATOM 1505 O O . ARG A 1 185 ? -19.434 -1.011 16.213 1.00 81.94 185 ARG A O 1
ATOM 1512 N N . ALA A 1 186 ? -17.505 -0.132 15.424 1.00 76.62 186 ALA A N 1
ATOM 1513 C CA . ALA A 1 186 ? -18.088 1.032 14.761 1.00 76.62 186 ALA A CA 1
ATOM 1514 C C . ALA A 1 186 ? -17.246 1.475 13.550 1.00 76.62 186 ALA A C 1
ATOM 1516 O O . ALA A 1 186 ? -16.028 1.287 13.521 1.00 76.62 186 ALA A O 1
ATOM 1517 N N . GLU A 1 187 ? -17.891 2.088 12.555 1.00 76.75 187 GLU A N 1
ATOM 1518 C CA . GLU A 1 187 ? -17.220 2.814 11.470 1.00 76.75 187 GLU A CA 1
ATOM 1519 C C . GLU A 1 187 ? -17.419 4.320 11.689 1.00 76.75 187 GLU A C 1
ATOM 1521 O O . GLU A 1 187 ? -18.550 4.796 11.749 1.00 76.75 187 GLU A O 1
ATOM 1526 N N . ILE A 1 188 ? -16.319 5.057 11.849 1.00 75.25 188 ILE A N 1
ATOM 1527 C CA . ILE A 1 188 ? -16.287 6.475 12.218 1.00 75.25 188 ILE A CA 1
ATOM 1528 C C . ILE A 1 188 ? -15.308 7.186 11.285 1.00 75.25 188 ILE A C 1
ATOM 1530 O O . ILE A 1 188 ? -14.126 6.855 11.266 1.00 75.25 188 ILE A O 1
ATOM 1534 N N . ASP A 1 189 ? -15.775 8.159 10.501 1.00 69.94 189 ASP A N 1
ATOM 1535 C CA . ASP A 1 189 ? -14.930 8.978 9.617 1.00 69.94 189 ASP A CA 1
ATOM 1536 C C . ASP A 1 189 ? -13.922 8.171 8.774 1.00 69.94 189 ASP A C 1
ATOM 1538 O O . ASP A 1 189 ? -12.774 8.571 8.579 1.00 69.94 189 ASP A O 1
ATOM 1542 N N . LYS A 1 190 ? -14.380 7.033 8.223 1.00 73.44 190 LYS A N 1
ATOM 1543 C CA . LYS A 1 190 ? -13.611 6.064 7.404 1.00 73.44 190 LYS A CA 1
ATOM 1544 C C . LYS A 1 190 ? -12.627 5.182 8.180 1.00 73.44 190 LYS A C 1
ATOM 1546 O O . LYS A 1 190 ? -11.963 4.340 7.572 1.00 73.44 190 LYS A O 1
ATOM 1551 N N . PHE A 1 191 ? -12.545 5.341 9.495 1.00 73.88 191 PHE A N 1
ATOM 1552 C CA . PHE A 1 191 ? -11.858 4.427 10.392 1.00 73.88 191 PHE A CA 1
ATOM 1553 C C . PHE A 1 191 ? -12.843 3.394 10.922 1.00 73.88 191 PHE A C 1
ATOM 1555 O O . PHE A 1 191 ? -13.911 3.729 11.425 1.00 73.88 191 PHE A O 1
ATOM 1562 N N . ARG A 1 192 ? -12.477 2.120 10.854 1.00 80.69 192 ARG A N 1
ATOM 1563 C CA . ARG A 1 192 ? -13.178 1.073 11.594 1.00 80.69 192 ARG A CA 1
ATOM 1564 C C . ARG A 1 192 ? -12.475 0.873 12.916 1.00 80.69 192 ARG A C 1
ATOM 1566 O O . ARG A 1 192 ? -11.274 0.601 12.932 1.00 80.69 192 ARG A O 1
ATOM 1573 N N . VAL A 1 193 ? -13.224 1.012 13.995 1.00 81.12 193 VAL A N 1
ATOM 1574 C CA . VAL A 1 193 ? -12.740 0.854 15.360 1.00 81.12 193 VAL A CA 1
ATOM 1575 C C . VAL A 1 193 ? -13.324 -0.435 15.915 1.00 81.12 193 VAL A C 1
ATOM 1577 O O . VAL A 1 193 ? -14.536 -0.645 15.866 1.00 81.12 193 VAL A O 1
ATOM 1580 N N . GLU A 1 194 ? -12.450 -1.294 16.423 1.00 83.81 194 GLU A N 1
ATOM 1581 C CA . GLU A 1 194 ? -12.817 -2.481 17.185 1.00 83.81 194 GLU A CA 1
ATOM 1582 C C . GLU A 1 194 ? -12.199 -2.365 18.575 1.00 83.81 194 GLU A C 1
ATOM 1584 O O . GLU A 1 194 ? -10.992 -2.148 18.698 1.00 83.81 194 GLU A O 1
ATOM 1589 N N . LEU A 1 195 ? -13.017 -2.500 19.613 1.00 83.25 195 LEU A N 1
ATOM 1590 C CA . LEU A 1 195 ? -12.578 -2.584 20.999 1.00 83.25 195 LEU A CA 1
ATOM 1591 C C . LEU A 1 195 ? -13.013 -3.935 21.557 1.00 83.25 195 LEU A C 1
ATOM 1593 O O . LEU A 1 195 ? -14.177 -4.308 21.433 1.00 83.25 195 LEU A O 1
ATOM 1597 N N . THR A 1 196 ? -12.103 -4.642 22.217 1.00 85.06 196 THR A N 1
ATOM 1598 C CA . THR A 1 196 ? -12.380 -5.952 22.810 1.00 85.06 196 THR A CA 1
ATOM 1599 C C . THR A 1 196 ? -12.149 -5.912 24.312 1.00 85.06 196 THR A C 1
ATOM 1601 O O . THR A 1 196 ? -11.088 -5.488 24.784 1.00 85.06 196 THR A O 1
ATOM 1604 N N . ARG A 1 197 ? -13.151 -6.380 25.058 1.00 85.06 197 ARG A N 1
ATOM 1605 C CA . ARG A 1 197 ? -13.109 -6.604 26.503 1.00 85.06 197 ARG A CA 1
ATOM 1606 C C . ARG A 1 197 ? -13.213 -8.102 26.761 1.00 85.06 197 ARG A C 1
ATOM 1608 O O . ARG A 1 197 ? -14.169 -8.732 26.327 1.00 85.06 197 ARG A O 1
ATOM 1615 N N . ALA A 1 198 ? -12.240 -8.667 27.468 1.00 85.19 198 ALA A N 1
ATOM 1616 C CA . ALA A 1 198 ? -12.213 -10.091 27.804 1.00 85.19 198 ALA A CA 1
ATOM 1617 C C . ALA A 1 198 ? -12.004 -10.310 29.307 1.00 85.19 198 ALA A C 1
ATOM 1619 O O . ALA A 1 198 ? -11.150 -9.647 29.893 1.00 85.19 198 ALA A O 1
ATOM 1620 N N . GLY A 1 199 ? -12.716 -11.264 29.912 1.00 77.44 199 GLY A N 1
ATOM 1621 C CA . GLY A 1 199 ? -12.592 -11.632 31.331 1.00 77.44 199 GLY A CA 1
ATOM 1622 C C . GLY A 1 199 ? -13.809 -11.250 32.178 1.00 77.44 199 GLY A C 1
ATOM 1623 O O . GLY A 1 199 ? -14.821 -10.796 31.656 1.00 77.44 199 GLY A O 1
ATOM 1624 N N . ASP A 1 200 ? -13.727 -11.443 33.492 1.00 73.94 200 ASP A N 1
ATOM 1625 C CA . ASP A 1 200 ? -14.756 -11.047 34.456 1.00 73.94 200 ASP A CA 1
ATOM 1626 C C . ASP A 1 200 ? -14.464 -9.661 35.065 1.00 73.94 200 ASP A C 1
ATOM 1628 O O . ASP A 1 200 ? -13.354 -9.144 34.964 1.00 73.94 200 ASP A O 1
ATOM 1632 N N . LYS A 1 201 ? -15.463 -9.038 35.713 1.00 66.44 201 LYS A N 1
ATOM 1633 C CA . LYS A 1 201 ? -15.409 -7.643 36.209 1.00 66.44 201 LYS A CA 1
ATOM 1634 C C . LYS A 1 201 ? -14.200 -7.238 37.081 1.00 66.44 201 LYS A C 1
ATOM 1636 O O . LYS A 1 201 ? -13.950 -6.036 37.143 1.00 66.44 201 LYS A O 1
ATOM 1641 N N . PRO A 1 202 ? -13.427 -8.142 37.717 1.00 63.66 202 PRO A N 1
ATOM 1642 C CA . PRO A 1 202 ? -12.129 -7.774 38.290 1.00 63.66 202 PRO A CA 1
ATOM 1643 C C . PRO A 1 202 ? -10.901 -8.025 37.387 1.00 63.66 202 PRO A C 1
ATOM 1645 O O . PRO A 1 202 ? -9.866 -7.413 37.637 1.00 63.66 202 PRO A O 1
ATOM 1648 N N . ASN A 1 203 ? -10.975 -8.877 36.355 1.00 72.88 203 ASN A N 1
ATOM 1649 C CA . ASN A 1 203 ? -9.829 -9.286 35.520 1.00 72.88 203 ASN A CA 1
ATOM 1650 C C . ASN A 1 203 ? -9.959 -8.902 34.038 1.00 72.88 203 ASN A C 1
ATOM 1652 O O . ASN A 1 203 ? -9.360 -9.556 33.176 1.00 72.88 203 ASN A O 1
ATOM 1656 N N . TYR A 1 204 ? -10.732 -7.863 33.721 1.00 80.62 204 TYR A N 1
ATOM 1657 C CA . TYR A 1 204 ? -10.880 -7.421 32.341 1.00 80.62 204 TYR A CA 1
ATOM 1658 C C . TYR A 1 204 ? -9.531 -7.087 31.690 1.00 80.62 204 TYR A C 1
ATOM 1660 O O . TYR A 1 204 ? -8.705 -6.350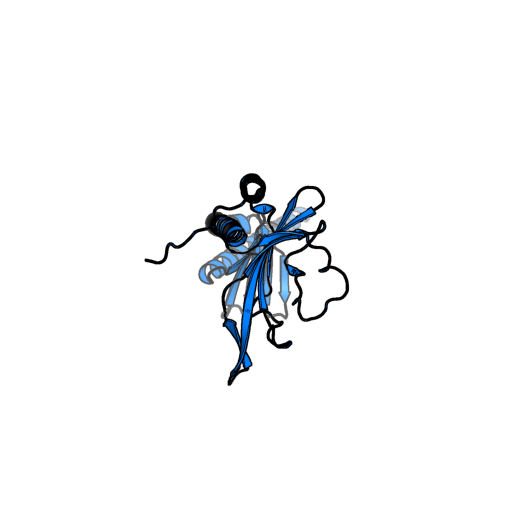 32.229 1.00 80.62 204 TYR A O 1
ATOM 1668 N N . LYS A 1 205 ? -9.336 -7.613 30.482 1.00 84.19 205 LYS A N 1
ATOM 1669 C CA . LYS A 1 205 ? -8.269 -7.245 29.555 1.00 84.19 205 LYS A CA 1
ATOM 1670 C C . LYS A 1 205 ? -8.880 -6.455 28.412 1.00 84.19 205 LYS A C 1
ATOM 1672 O O . LYS A 1 205 ? -9.863 -6.894 27.816 1.00 84.19 205 LYS A O 1
ATOM 1677 N N . TYR A 1 206 ? -8.263 -5.321 28.101 1.00 84.19 206 TYR A N 1
ATOM 1678 C CA . TYR A 1 206 ? -8.713 -4.422 27.049 1.00 84.19 206 TYR A CA 1
ATOM 1679 C C . TYR A 1 206 ? -7.726 -4.420 25.888 1.00 84.19 206 TYR A C 1
ATOM 1681 O O . TYR A 1 206 ? -6.519 -4.260 26.082 1.00 84.19 206 TYR A O 1
ATOM 1689 N N . SER A 1 207 ? -8.246 -4.550 24.676 1.00 85.94 207 SER A N 1
ATOM 1690 C CA . SER A 1 207 ? -7.498 -4.323 23.445 1.00 85.94 207 SER A CA 1
ATOM 1691 C C . SER A 1 207 ? -8.347 -3.527 22.465 1.00 85.94 207 SER A C 1
ATOM 1693 O O . SER A 1 207 ? -9.565 -3.432 22.602 1.00 85.94 207 SER A O 1
ATOM 1695 N N . GLY A 1 208 ? -7.693 -2.908 21.491 1.00 83.94 208 GLY A N 1
ATOM 1696 C CA . GLY A 1 208 ? -8.392 -2.156 20.468 1.00 83.94 208 GLY A CA 1
ATOM 1697 C C . GLY A 1 208 ? -7.575 -2.054 19.200 1.00 83.94 208 GLY A C 1
ATOM 1698 O O . GLY A 1 208 ? -6.342 -2.026 19.249 1.00 83.94 208 GLY A O 1
ATOM 1699 N N . THR A 1 209 ? -8.257 -1.994 18.064 1.00 84.62 209 THR A N 1
ATOM 1700 C CA . THR A 1 209 ? -7.633 -1.731 16.774 1.00 84.62 209 THR A CA 1
ATOM 1701 C C . THR A 1 209 ? -8.413 -0.690 15.988 1.00 84.62 209 THR A C 1
ATOM 1703 O O . THR A 1 209 ? -9.639 -0.625 16.035 1.00 84.62 209 THR A O 1
ATOM 1706 N N . VAL A 1 210 ? -7.674 0.138 15.258 1.00 81.69 210 VAL A N 1
ATOM 1707 C CA . VAL A 1 210 ? -8.213 1.063 14.268 1.00 81.69 210 VAL A CA 1
ATOM 1708 C C . VAL A 1 210 ? -7.721 0.618 12.903 1.00 81.69 210 VAL A C 1
ATOM 1710 O O . VAL A 1 210 ? -6.518 0.426 12.707 1.00 81.69 210 VAL A O 1
ATOM 1713 N N . THR A 1 211 ? -8.641 0.457 11.957 1.00 77.38 211 THR A N 1
ATOM 1714 C CA . THR A 1 211 ? -8.310 0.088 10.582 1.00 77.38 211 THR A CA 1
ATOM 1715 C C . THR A 1 211 ? -8.832 1.114 9.587 1.00 77.38 211 THR A C 1
ATOM 1717 O O . THR A 1 211 ? -9.985 1.533 9.655 1.00 77.38 211 THR A O 1
ATOM 1720 N N . ALA A 1 212 ? -7.976 1.538 8.661 1.00 75.88 212 ALA A N 1
ATOM 1721 C CA . ALA A 1 212 ? -8.344 2.404 7.543 1.00 75.88 212 ALA A CA 1
ATOM 1722 C C . ALA A 1 212 ? -7.363 2.203 6.384 1.00 75.88 212 ALA A C 1
ATOM 1724 O O . ALA A 1 212 ? -6.166 2.018 6.592 1.00 75.88 212 ALA A O 1
ATOM 1725 N N . GLU A 1 213 ? -7.886 2.190 5.155 1.00 75.31 213 GLU A N 1
ATOM 1726 C CA . GLU A 1 213 ? -7.107 1.990 3.918 1.00 75.31 213 GLU A CA 1
ATOM 1727 C C . GLU A 1 213 ? -6.157 0.767 3.951 1.00 75.31 213 GLU A C 1
ATOM 1729 O O . GLU A 1 213 ? -5.062 0.789 3.391 1.00 75.31 213 GLU A O 1
ATOM 1734 N N . GLY A 1 214 ? -6.567 -0.319 4.618 1.00 67.94 214 GLY A N 1
ATOM 1735 C CA . GLY A 1 214 ? -5.767 -1.545 4.752 1.00 67.94 214 GLY A CA 1
ATOM 1736 C C . GLY A 1 214 ? -4.618 -1.463 5.765 1.00 67.94 214 GLY A C 1
ATOM 1737 O O . GLY A 1 214 ? -3.857 -2.419 5.889 1.00 67.94 214 GLY A O 1
ATOM 1738 N N . GLN A 1 215 ? -4.487 -0.355 6.498 1.00 70.25 215 GLN A N 1
ATOM 1739 C CA . GLN A 1 215 ? -3.578 -0.232 7.637 1.00 70.25 215 GLN A CA 1
ATOM 1740 C C . GLN A 1 215 ? -4.310 -0.596 8.929 1.00 70.25 215 GLN A C 1
ATOM 1742 O O . GLN A 1 215 ? -5.489 -0.279 9.082 1.00 70.25 215 GLN A O 1
ATOM 1747 N N . VAL A 1 216 ? -3.605 -1.257 9.848 1.00 76.62 216 VAL A N 1
ATOM 1748 C CA . VAL A 1 216 ? -4.112 -1.668 11.164 1.00 76.62 216 VAL A CA 1
ATOM 1749 C C . VAL A 1 216 ? -3.228 -1.045 12.235 1.00 76.62 216 VAL A C 1
ATOM 1751 O O . VAL A 1 216 ? -2.002 -1.131 12.154 1.00 76.62 216 VAL A O 1
ATOM 1754 N N . PHE A 1 217 ? -3.843 -0.424 13.235 1.00 79.81 217 PHE A N 1
ATOM 1755 C CA . PHE A 1 217 ? -3.146 0.187 14.358 1.00 79.81 217 PHE A CA 1
ATOM 1756 C C . PHE A 1 217 ? -3.725 -0.294 15.684 1.00 79.81 217 PHE A C 1
ATOM 1758 O O . PHE A 1 217 ? -4.934 -0.214 15.885 1.00 79.81 217 PHE A O 1
ATOM 1765 N N . SER A 1 218 ? -2.868 -0.753 16.595 1.00 82.69 218 SER A N 1
ATOM 1766 C CA . SER A 1 218 ? -3.279 -1.156 17.942 1.00 82.69 218 SER A CA 1
ATOM 1767 C C . SER A 1 218 ? -3.423 0.057 18.853 1.00 82.69 218 SER A C 1
ATOM 1769 O O . SER A 1 218 ? -2.501 0.861 18.984 1.00 82.69 218 SER A O 1
ATOM 1771 N N . ILE A 1 219 ? -4.564 0.167 19.522 1.00 80.94 219 ILE A N 1
ATOM 1772 C CA . ILE A 1 219 ? -4.808 1.197 20.528 1.00 80.94 219 ILE A CA 1
ATOM 1773 C C . ILE A 1 219 ? -4.084 0.788 21.826 1.00 80.94 219 ILE A C 1
ATOM 1775 O O . ILE A 1 219 ? -4.181 -0.376 22.228 1.00 80.94 219 ILE A O 1
ATOM 1779 N N . PRO A 1 220 ? -3.358 1.706 22.494 1.00 79.00 220 PRO A N 1
ATOM 1780 C CA . PRO A 1 220 ? -2.753 1.432 23.796 1.00 79.00 220 PRO A CA 1
ATOM 1781 C C . PRO A 1 220 ? -3.793 0.996 24.835 1.00 79.00 220 PRO A C 1
ATOM 1783 O O . PRO A 1 220 ? -4.889 1.559 24.895 1.00 79.00 220 PRO A O 1
ATOM 1786 N N . ALA A 1 221 ? -3.446 0.017 25.672 1.00 77.69 221 ALA A N 1
ATOM 1787 C CA . ALA A 1 221 ? -4.376 -0.595 26.623 1.00 77.69 221 ALA A CA 1
ATOM 1788 C C . ALA A 1 221 ? -4.981 0.423 27.609 1.00 77.69 221 ALA A C 1
ATOM 1790 O O . ALA A 1 221 ? -6.164 0.338 27.9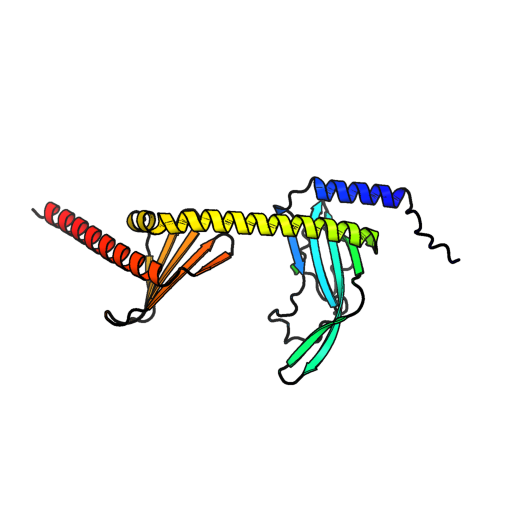41 1.00 77.69 221 ALA A O 1
ATOM 1791 N N . GLU A 1 222 ? -4.197 1.419 28.030 1.00 80.12 222 GLU A N 1
ATOM 1792 C CA . GLU A 1 222 ? -4.635 2.504 28.910 1.00 80.12 222 GLU A CA 1
ATOM 1793 C C . GLU A 1 222 ? -5.734 3.377 28.290 1.00 80.12 222 GLU A C 1
ATOM 1795 O O . GLU A 1 222 ? -6.618 3.855 29.002 1.00 80.12 222 GLU A O 1
ATOM 1800 N N . ASN A 1 223 ? -5.714 3.552 26.966 1.00 78.38 223 ASN A N 1
ATOM 1801 C CA . ASN A 1 223 ? -6.744 4.297 26.249 1.00 78.38 223 ASN A CA 1
ATOM 1802 C C . ASN A 1 223 ? -7.985 3.429 26.039 1.00 78.38 223 ASN A C 1
ATOM 1804 O O . ASN A 1 223 ? -9.096 3.931 26.170 1.00 78.38 223 ASN A O 1
ATOM 1808 N N . CYS A 1 224 ? -7.814 2.126 25.792 1.00 82.38 224 CYS A N 1
ATOM 1809 C CA . CYS A 1 224 ? -8.938 1.197 25.701 1.00 82.38 224 CYS A CA 1
ATOM 1810 C C . CYS A 1 224 ? -9.745 1.168 27.005 1.00 82.38 224 CYS A C 1
ATOM 1812 O O . CYS A 1 224 ? -10.960 1.310 26.953 1.00 82.38 224 CYS A O 1
ATOM 1814 N N . SER A 1 225 ? -9.088 1.054 28.167 1.00 81.00 225 SER A N 1
ATOM 1815 C CA . SER A 1 225 ? -9.779 1.030 29.469 1.00 81.00 225 SER A CA 1
ATOM 1816 C C . SER A 1 225 ? -10.676 2.255 29.674 1.00 81.00 225 SER A C 1
ATOM 1818 O O . SER A 1 225 ? -11.834 2.106 30.051 1.00 81.00 225 SER A O 1
ATOM 1820 N N . LYS A 1 226 ? -10.165 3.458 29.377 1.00 79.44 226 LYS A N 1
ATOM 1821 C CA . LYS A 1 226 ? -10.935 4.708 29.494 1.00 79.44 226 LYS A CA 1
ATOM 1822 C C . LYS A 1 226 ? -12.125 4.747 28.535 1.00 79.44 226 LYS A C 1
ATOM 1824 O O . LYS A 1 226 ? -13.226 5.087 28.950 1.00 79.44 226 LYS A O 1
ATOM 1829 N N . LEU A 1 227 ? -11.921 4.338 27.281 1.00 80.38 227 LEU A N 1
ATOM 1830 C CA . LEU A 1 227 ? -12.996 4.272 26.286 1.00 80.38 227 LEU A CA 1
ATOM 1831 C C . LEU A 1 227 ? -14.104 3.299 26.714 1.00 80.38 227 LEU A C 1
ATOM 1833 O O . LEU A 1 227 ? -15.280 3.597 26.543 1.00 80.38 227 LEU A O 1
ATOM 1837 N N . PHE A 1 228 ? -13.753 2.156 27.308 1.00 79.88 228 PHE A N 1
ATOM 1838 C CA . PHE A 1 228 ? -14.741 1.210 27.832 1.00 79.88 228 PHE A CA 1
ATOM 1839 C C . PHE A 1 228 ? -15.542 1.773 29.012 1.00 79.88 228 PHE A C 1
ATOM 1841 O O . PHE A 1 228 ? -16.752 1.557 29.073 1.00 79.88 228 PHE A O 1
ATOM 1848 N N . GLU A 1 229 ? -14.904 2.513 29.924 1.00 79.75 229 GLU A N 1
ATOM 1849 C CA . GLU A 1 229 ? -15.602 3.207 31.017 1.00 79.75 229 GLU A CA 1
ATOM 1850 C C . GLU A 1 229 ? -16.615 4.234 30.485 1.00 79.75 229 GLU A C 1
ATOM 1852 O O . GLU A 1 229 ? -17.742 4.322 30.989 1.00 79.75 229 GLU A O 1
ATOM 1857 N N . GLU A 1 230 ? -16.244 4.976 29.439 1.00 77.19 230 GLU A N 1
ATOM 1858 C CA . GLU A 1 230 ? -17.117 5.945 28.769 1.00 77.19 230 GLU A CA 1
ATOM 1859 C C . GLU A 1 230 ? -18.274 5.267 28.018 1.00 77.19 230 GLU A C 1
ATOM 1861 O O . GLU A 1 230 ? -19.425 5.676 28.187 1.00 77.19 230 GLU A O 1
ATOM 1866 N N . ILE A 1 231 ? -18.007 4.195 27.260 1.00 77.38 231 ILE A N 1
ATOM 1867 C CA . ILE A 1 231 ? -19.035 3.411 26.548 1.00 77.38 231 ILE A CA 1
ATOM 1868 C C . ILE A 1 231 ? -20.052 2.830 27.533 1.00 77.38 231 ILE A C 1
ATOM 1870 O O . ILE A 1 231 ? -21.259 2.997 27.344 1.00 77.38 231 ILE A O 1
ATOM 1874 N N . ASP A 1 232 ? -19.591 2.184 28.607 1.00 75.88 232 ASP A N 1
ATOM 1875 C CA . ASP A 1 232 ? -20.475 1.602 29.622 1.00 75.88 232 ASP A CA 1
ATOM 1876 C C . ASP A 1 232 ? -21.332 2.677 30.307 1.00 75.88 232 ASP A C 1
ATOM 1878 O O . ASP A 1 232 ? -22.495 2.431 30.646 1.00 75.88 232 ASP A O 1
ATOM 1882 N N . SER A 1 233 ? -20.767 3.865 30.531 1.00 74.88 233 SER A N 1
ATOM 1883 C CA . SER A 1 233 ? -21.482 4.998 31.122 1.00 74.88 233 SER A CA 1
ATOM 1884 C C . SER A 1 233 ? -22.540 5.551 30.166 1.00 74.88 233 SER A C 1
ATOM 1886 O O . SER A 1 233 ? -23.695 5.697 30.570 1.00 74.88 233 SER A O 1
ATOM 1888 N N . SER A 1 234 ? -22.187 5.772 28.896 1.00 72.25 234 SER A N 1
ATOM 1889 C CA . SER A 1 234 ? -23.113 6.231 27.852 1.00 72.25 234 SER A CA 1
ATOM 1890 C C . SER A 1 234 ? -24.267 5.243 27.647 1.00 72.25 234 SER A C 1
ATOM 1892 O O . SER A 1 234 ? -25.439 5.623 27.670 1.00 72.25 234 SER A O 1
ATOM 1894 N N . TYR A 1 235 ? -23.965 3.944 27.584 1.00 70.75 235 TYR A N 1
ATOM 1895 C CA . TYR A 1 235 ? -24.973 2.899 27.415 1.00 70.75 235 TYR A CA 1
ATOM 1896 C C . TYR A 1 235 ? -25.951 2.819 28.598 1.00 70.75 235 TYR A C 1
ATOM 1898 O O . TYR A 1 235 ? -27.156 2.630 28.411 1.00 70.75 235 TYR A O 1
ATOM 1906 N N . LYS A 1 236 ? -25.461 3.005 29.833 1.00 70.69 236 LYS A N 1
ATOM 1907 C CA . LYS A 1 236 ? -26.324 3.095 31.024 1.00 70.69 236 LYS A CA 1
ATOM 1908 C C . LYS A 1 236 ? -27.238 4.316 30.975 1.00 70.69 236 LYS A C 1
ATOM 1910 O O . LYS A 1 236 ? -28.416 4.179 31.295 1.00 70.69 236 LYS A O 1
ATOM 1915 N N . VAL A 1 237 ? -26.715 5.480 30.588 1.00 69.94 237 VAL A N 1
ATOM 1916 C CA . VAL A 1 237 ? -27.507 6.713 30.462 1.00 69.94 237 VAL A CA 1
ATOM 1917 C C . VAL A 1 237 ? -28.595 6.543 29.400 1.00 69.94 237 VAL A C 1
ATOM 1919 O O . VAL A 1 237 ? -29.766 6.746 29.711 1.00 69.94 237 VAL A O 1
ATOM 1922 N N . SER A 1 238 ? -28.244 6.053 28.208 1.00 68.69 238 SER A N 1
ATOM 1923 C CA . SER A 1 238 ? -29.198 5.795 27.122 1.00 68.69 238 SER A CA 1
ATOM 1924 C C . SER A 1 238 ? -30.333 4.851 27.552 1.00 68.69 238 SER A C 1
ATOM 1926 O O . SER A 1 238 ? -31.508 5.167 27.364 1.00 68.69 238 SER A O 1
ATOM 1928 N N . LYS A 1 239 ? -30.019 3.748 28.249 1.00 70.12 239 LYS A N 1
ATOM 1929 C CA . LYS A 1 239 ? -31.042 2.836 28.795 1.00 70.12 239 LYS A CA 1
ATOM 1930 C C . LYS A 1 239 ? -31.967 3.491 29.822 1.00 70.12 239 LYS A C 1
ATOM 1932 O O . LYS A 1 239 ? -33.152 3.160 29.880 1.00 70.12 239 LYS A O 1
ATOM 1937 N N . LEU A 1 240 ? -31.443 4.386 30.660 1.00 67.44 240 LEU A N 1
ATOM 1938 C CA . LEU A 1 240 ? -32.251 5.120 31.637 1.00 67.44 240 LEU A CA 1
ATOM 1939 C C . LEU A 1 240 ? -33.191 6.121 30.953 1.00 67.44 240 LEU A C 1
ATOM 1941 O O . LEU A 1 240 ? -34.341 6.250 31.373 1.00 67.44 240 LEU A O 1
ATOM 1945 N N . GLU A 1 241 ? -32.738 6.787 29.890 1.00 70.94 241 GLU A N 1
ATOM 1946 C CA . GLU A 1 241 ? -33.567 7.690 29.081 1.00 70.94 241 GLU A CA 1
ATOM 1947 C C . GLU A 1 241 ? -34.684 6.942 28.343 1.00 70.94 241 GLU A C 1
ATOM 1949 O O . GLU A 1 241 ? -35.840 7.376 28.375 1.00 70.94 241 GLU A O 1
ATOM 1954 N N . GLU A 1 242 ? -34.377 5.786 27.745 1.00 70.25 242 GLU A N 1
ATOM 1955 C CA . GLU A 1 242 ? -35.376 4.905 27.127 1.00 70.25 242 GLU A CA 1
ATOM 1956 C C . GLU A 1 242 ? -36.433 4.459 28.144 1.00 70.25 242 GLU A C 1
ATOM 1958 O O . GLU A 1 242 ? -37.637 4.596 27.895 1.00 70.25 242 GLU A O 1
ATOM 1963 N N . LEU A 1 243 ? -35.995 3.989 29.318 1.00 63.47 243 LEU A N 1
ATOM 1964 C CA . LEU A 1 243 ? -36.885 3.586 30.405 1.00 63.47 243 LEU A CA 1
ATOM 1965 C C . LEU A 1 243 ? -37.777 4.750 30.857 1.00 63.47 243 LEU A C 1
ATOM 1967 O O . LEU A 1 243 ? -38.987 4.577 30.998 1.00 63.47 243 LEU A O 1
ATOM 1971 N N . TYR A 1 244 ? -37.210 5.942 31.050 1.00 67.62 244 TYR A N 1
ATOM 1972 C CA . TYR A 1 244 ? -37.973 7.139 31.403 1.00 67.62 244 TYR A CA 1
ATOM 1973 C C . TYR A 1 244 ? -39.022 7.484 30.334 1.00 67.62 244 TYR A C 1
ATOM 1975 O O . TYR A 1 244 ? -40.181 7.753 30.661 1.00 67.62 244 TYR A O 1
ATOM 1983 N N . GLY A 1 245 ? -38.654 7.413 29.051 1.00 73.75 245 GLY A N 1
ATOM 1984 C CA . GLY A 1 245 ? -39.569 7.624 27.931 1.00 73.75 245 GLY A CA 1
ATOM 1985 C C . GLY A 1 245 ? -40.708 6.602 27.878 1.00 73.75 245 GLY A C 1
ATOM 1986 O O . GLY A 1 245 ? -41.844 6.968 27.570 1.00 73.75 245 GLY A O 1
ATOM 1987 N N . MET A 1 246 ? -40.437 5.337 28.213 1.00 65.38 246 MET A N 1
ATOM 1988 C CA . MET A 1 246 ? -41.467 4.300 28.341 1.00 65.38 246 MET A CA 1
ATOM 1989 C C . MET A 1 246 ? -42.403 4.575 29.521 1.00 65.38 246 MET A C 1
ATOM 1991 O O . MET A 1 246 ? -43.620 4.539 29.352 1.00 65.38 246 MET A O 1
ATOM 1995 N N . LEU A 1 247 ? -41.854 4.904 30.693 1.00 57.25 247 LEU A N 1
ATOM 1996 C CA . LEU A 1 247 ? -42.637 5.194 31.897 1.00 57.25 247 LEU A CA 1
ATOM 1997 C C . LEU A 1 247 ? -43.555 6.411 31.706 1.00 57.25 247 LEU A C 1
ATOM 1999 O O . LEU A 1 247 ? -44.711 6.375 32.119 1.00 57.25 247 LEU A O 1
ATOM 2003 N N . LYS A 1 248 ? -43.090 7.448 31.001 1.00 64.50 248 LYS A N 1
ATOM 2004 C CA . LYS A 1 248 ? -43.885 8.644 30.675 1.00 64.50 248 LYS A CA 1
ATOM 2005 C C . LYS A 1 248 ? -45.061 8.375 29.726 1.00 64.50 248 LYS A C 1
ATOM 2007 O O . LYS A 1 248 ? -45.971 9.187 29.662 1.00 64.50 248 LYS A O 1
ATOM 2012 N N . LYS A 1 249 ? -45.039 7.278 28.962 1.00 63.56 249 LYS A N 1
ATOM 2013 C CA . LYS A 1 249 ? -46.159 6.870 28.092 1.00 63.56 249 LYS A CA 1
ATOM 2014 C C . LYS A 1 249 ? -47.219 6.048 28.830 1.00 63.56 249 LYS A C 1
ATOM 2016 O O . LYS A 1 249 ? -48.300 5.848 28.287 1.00 63.56 249 LYS A O 1
ATOM 2021 N N . ILE A 1 250 ? -46.876 5.513 30.002 1.00 61.19 250 ILE A N 1
ATOM 2022 C CA . ILE A 1 250 ? -47.756 4.674 30.827 1.00 61.19 250 ILE A CA 1
ATOM 2023 C C . ILE A 1 250 ? -48.478 5.517 31.891 1.00 61.19 250 ILE A C 1
ATOM 2025 O O . ILE A 1 250 ? -49.583 5.158 32.294 1.00 61.19 250 ILE A O 1
ATOM 2029 N N . ALA A 1 251 ? -47.861 6.616 32.335 1.00 45.25 251 ALA A N 1
ATOM 2030 C CA . ALA A 1 251 ? -48.469 7.638 33.189 1.00 45.25 251 ALA A CA 1
ATOM 2031 C C . ALA A 1 251 ? -49.310 8.634 32.376 1.00 45.25 251 ALA A C 1
ATOM 2033 O O . ALA A 1 251 ? -50.341 9.090 32.919 1.00 45.25 251 ALA A O 1
#

Foldseek 3Di:
DDPPPPDDDDPLLVVLLVVLVVCLVPDDLVQKAKDWDDCPPPCVQPDDQQKTKIWIWGDDPQWIKIKMKIFGWDWDADDPGIDIDTDDDIKIWIKIAGPPDHRHPDDRVVVPDPDGVPDIDTSDIDPSSVVSNVVSVVVSVVVVVVVVVVVVVVVVVCLVCVLVVLLVDPPFDWDDDPVFKTWTWDQDPQKIKIWMWGHDPVDTFIWIWIDHPRDIDIDDRVSSVVSVVSNVVSVVVVVVVVVVVVVVVVD

pLDDT: mean 74.38, std 14.03, range [35.22, 93.88]

Secondary structure (DSSP, 8-state):
------PPPPHHHHHHHHHHHHHHHHS-GGG-EEEE--TTSGGGGSS---EEEEEEEEEETTEEEEEEEEEEEEEEEETTEEEEEEEEEEEEEEEEEETT--GGG---TTS---SSTT--EEEEEHHHHHHHHHHHHHHHHHHHHHHHHHHHHHHHHHHHHHHHHHHH-TT-EEEEETTTEEEEEEEETTEEEEEEEES-TTS-EEEEEEEETTEEEEPPHHHHHHHHHHHHHHHHHHHHHHHHHHHHHH-

Radius of gyration: 27.38 Å; chains: 1; bounding box: 94×40×69 Å